Protein AF-A0A1S9CZ41-F1 (afdb_monomer)

Nearest PDB structures (foldseek):
  6p7p-assembly1_C  TM=9.068E-01  e=1.399E-08  Escherichia coli MS 115-1
  7zgw-assembly1_F  TM=7.456E-01  e=1.875E-07  Serratia
  7zgv-assembly1_A  TM=7.290E-01  e=2.415E-07  Serratia
  7zgw-assembly1_C  TM=7.319E-01  e=3.762E-07  Serratia
  6uxg-assembly1_A  TM=7.189E-01  e=1.613E-06  Vibrio metoecus

Sequence (185 aa):
MKRRTGRPGTQAYYDALKHIFELESGVLTATLPHAGERGRNDEERFRAFLSKVLPRRFSIGTGFLVCSNPAVPPSRQVDTVIYDEIHNSPLHRELAAYVFPIEMIYGTVEVKGLLTPNDLVPALQSIAGIRHLATEKSYIVSFSPRPSVCATGHPSHSRTLGLAASDSFCRDRPRANRSDAQARA

Radius of gyration: 30.14 Å; Cα contacts (8 Å, |Δi|>4): 176; chains: 1; bounding box: 68×73×88 Å

Secondary structure (DSSP, 8-state):
-PPP-PPP-HHHHHHHHHHHHHHIIIIIITT-S-HHHHHHHHHHHHHHHHHHHS-TTSEEEEEEEE-S-TTSPPPPPEEEEEE--SS---SEEETTEEEEEGGGEEEEE---SS--HHHHHHHHHHHHHHHHHGGG--------PPP--------------------------------------

Structure (mmCIF, N/CA/C/O backbone):
data_AF-A0A1S9CZ41-F1
#
_entry.id   AF-A0A1S9CZ41-F1
#
loop_
_atom_site.group_PDB
_atom_site.id
_atom_site.type_symbol
_atom_site.label_atom_id
_atom_site.label_alt_id
_atom_site.label_comp_id
_atom_site.label_asym_id
_atom_site.label_entity_id
_atom_site.label_seq_id
_atom_site.pdbx_PDB_ins_code
_atom_site.Cartn_x
_atom_site.Cartn_y
_atom_site.Cartn_z
_atom_site.occupancy
_atom_site.B_iso_or_equiv
_atom_site.auth_seq_id
_atom_site.auth_comp_id
_atom_site.auth_asym_id
_atom_site.auth_atom_id
_atom_site.pdbx_PDB_model_num
ATOM 1 N N . MET A 1 1 ? -20.521 -4.709 30.912 1.00 56.97 1 MET A N 1
ATOM 2 C CA . MET A 1 1 ? -20.588 -3.576 29.958 1.00 56.97 1 MET A CA 1
ATOM 3 C C . MET A 1 1 ? -21.918 -3.649 29.210 1.00 56.97 1 MET A C 1
ATOM 5 O O . MET A 1 1 ? -22.179 -4.662 28.575 1.00 56.97 1 MET A O 1
ATOM 9 N N . LYS A 1 2 ? -22.811 -2.661 29.359 1.00 64.81 2 LYS A N 1
ATOM 10 C CA . LYS A 1 2 ? -24.155 -2.693 28.748 1.00 64.81 2 LYS A CA 1
ATOM 11 C C . LYS A 1 2 ? -24.040 -2.247 27.282 1.00 64.81 2 LYS A C 1
ATOM 13 O O . LYS A 1 2 ? -23.577 -1.137 27.035 1.00 64.81 2 LYS A O 1
ATOM 18 N N . ARG A 1 3 ? -24.403 -3.097 26.309 1.00 75.25 3 ARG A N 1
ATOM 19 C CA . ARG A 1 3 ? -24.419 -2.703 24.884 1.00 75.25 3 ARG A CA 1
ATOM 20 C C . ARG A 1 3 ? -25.442 -1.580 24.694 1.00 75.25 3 ARG A C 1
ATOM 22 O O . ARG A 1 3 ? -26.597 -1.735 25.085 1.00 75.25 3 ARG A O 1
ATOM 29 N N . ARG A 1 4 ? -25.026 -0.462 24.092 1.00 72.19 4 ARG A N 1
ATOM 30 C CA . ARG A 1 4 ? -25.959 0.577 23.638 1.00 72.19 4 ARG A CA 1
ATOM 31 C C . ARG A 1 4 ? -26.823 -0.003 22.514 1.00 72.19 4 ARG A C 1
ATOM 33 O O . ARG A 1 4 ? -26.295 -0.533 21.542 1.00 72.19 4 ARG A O 1
ATOM 40 N N . THR A 1 5 ? -28.141 0.086 22.655 1.00 67.44 5 THR A N 1
ATOM 41 C CA . THR A 1 5 ? -29.113 -0.364 21.651 1.00 67.44 5 THR A CA 1
ATOM 42 C C . THR A 1 5 ? -29.330 0.743 20.618 1.00 67.44 5 THR A C 1
ATOM 44 O O . THR A 1 5 ? -30.275 1.520 20.721 1.00 67.44 5 THR A O 1
ATOM 47 N N . GLY A 1 6 ? -28.412 0.862 19.657 1.00 72.88 6 GLY A N 1
ATOM 48 C CA . GLY A 1 6 ? -28.620 1.655 18.440 1.00 72.88 6 GLY A CA 1
ATOM 49 C C . GLY A 1 6 ? -29.314 0.820 17.362 1.00 72.88 6 GLY A C 1
ATOM 50 O O . GLY A 1 6 ? -29.156 -0.402 17.341 1.00 72.88 6 GLY A O 1
ATOM 51 N N . ARG A 1 7 ? -30.080 1.452 16.462 1.00 73.50 7 ARG A N 1
ATOM 52 C CA . ARG A 1 7 ? -30.609 0.749 15.281 1.00 73.50 7 ARG A CA 1
ATOM 53 C C . ARG A 1 7 ? -29.426 0.312 14.402 1.00 73.50 7 ARG A C 1
ATOM 55 O O . ARG A 1 7 ? -28.603 1.166 14.073 1.00 73.50 7 ARG A O 1
ATOM 62 N N . PRO A 1 8 ? -29.311 -0.975 14.032 1.00 78.31 8 PRO A N 1
ATOM 63 C CA . PRO A 1 8 ? -28.289 -1.402 13.087 1.00 78.31 8 PRO A CA 1
ATOM 64 C C . PRO A 1 8 ? -28.533 -0.726 11.731 1.00 78.31 8 PRO A C 1
ATOM 66 O O . PRO A 1 8 ? -29.676 -0.548 11.314 1.00 78.31 8 PRO A O 1
ATOM 69 N N . GLY A 1 9 ? -27.458 -0.333 11.053 1.00 86.75 9 GLY A N 1
ATOM 70 C CA . GLY A 1 9 ? -27.524 0.349 9.765 1.00 86.75 9 GLY A CA 1
ATOM 71 C C . GLY A 1 9 ? -26.133 0.602 9.193 1.00 86.75 9 GLY A C 1
ATOM 72 O O . GLY A 1 9 ? -25.136 0.528 9.912 1.00 86.75 9 GLY A O 1
ATOM 73 N N . THR A 1 10 ? -26.072 0.909 7.898 1.00 88.25 10 THR A N 1
ATOM 74 C CA . THR A 1 10 ? -24.817 1.184 7.178 1.00 88.25 10 THR A CA 1
ATOM 75 C C . THR A 1 10 ? -24.054 2.353 7.790 1.00 88.25 10 TH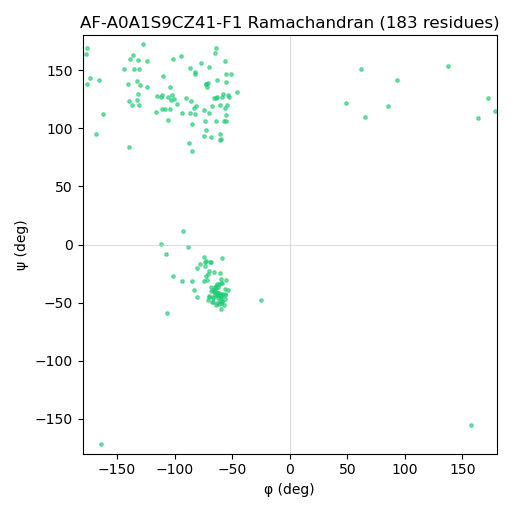R A C 1
ATOM 77 O O . THR A 1 10 ? -22.853 2.253 8.005 1.00 88.25 10 THR A O 1
ATOM 80 N N . GLN A 1 11 ? -24.753 3.431 8.149 1.00 88.69 11 GLN A N 1
ATOM 81 C CA . GLN A 1 11 ? -24.140 4.598 8.780 1.00 88.69 11 GLN A CA 1
ATOM 82 C C . GLN A 1 11 ? -23.488 4.246 10.122 1.00 88.69 11 GLN A C 1
ATOM 84 O O . GLN A 1 11 ? -22.299 4.475 10.297 1.00 88.69 11 GLN A O 1
ATOM 89 N N . ALA A 1 12 ? -24.222 3.578 11.018 1.00 88.38 12 ALA A N 1
ATOM 90 C CA . ALA A 1 12 ? -23.685 3.148 12.309 1.00 88.38 12 ALA A CA 1
ATOM 91 C C . ALA A 1 12 ? -22.468 2.214 12.164 1.00 88.38 12 ALA A C 1
ATOM 93 O O . ALA A 1 12 ? -21.562 2.245 12.995 1.00 88.38 12 ALA A O 1
ATOM 94 N N . TYR A 1 13 ? -22.435 1.392 11.110 1.00 88.06 13 TYR A N 1
ATOM 95 C CA . TYR A 1 13 ? -21.290 0.543 10.789 1.00 88.06 13 TYR A CA 1
ATOM 96 C C . TYR A 1 13 ? -20.058 1.365 10.382 1.00 88.06 13 TYR A C 1
ATOM 98 O O . TYR A 1 13 ? -18.982 1.163 10.945 1.00 88.06 13 TYR A O 1
ATOM 106 N N . TYR A 1 14 ? -20.205 2.316 9.456 1.00 89.12 14 TYR A N 1
ATOM 107 C CA . TYR A 1 14 ? -19.089 3.163 9.021 1.00 89.12 14 TYR A CA 1
ATOM 108 C C . TYR A 1 14 ? -18.614 4.126 10.112 1.00 89.12 14 TYR A C 1
ATOM 110 O O . TYR A 1 14 ? -17.409 4.316 10.259 1.00 89.12 14 TYR A O 1
ATOM 118 N N . ASP A 1 15 ? -19.524 4.660 10.927 1.00 91.00 15 ASP A N 1
ATOM 119 C CA . ASP A 1 15 ? -19.177 5.485 12.088 1.00 91.00 15 ASP A CA 1
ATOM 120 C C . ASP A 1 15 ? -18.346 4.683 13.101 1.00 91.00 15 ASP A C 1
ATOM 122 O O . ASP A 1 15 ? -17.343 5.172 13.621 1.00 91.00 15 ASP A O 1
ATOM 126 N N . ALA A 1 16 ? -18.710 3.417 13.344 1.00 90.56 16 ALA A N 1
ATOM 127 C CA . ALA A 1 16 ? -17.937 2.534 14.213 1.00 90.56 16 ALA A CA 1
ATOM 128 C C . ALA A 1 16 ? -16.543 2.234 13.641 1.00 90.56 16 ALA A C 1
ATOM 130 O O . ALA A 1 16 ? -15.564 2.277 14.383 1.00 90.56 16 ALA A O 1
ATOM 131 N N . LEU A 1 17 ? -16.431 1.968 12.334 1.00 89.31 17 LEU A N 1
ATOM 132 C CA . LEU A 1 17 ? -15.137 1.768 11.672 1.00 89.31 17 LEU A CA 1
ATOM 133 C C . LEU A 1 17 ? -14.249 3.010 11.773 1.00 89.31 17 LEU A C 1
ATOM 135 O O . LEU A 1 17 ? -13.070 2.891 12.102 1.00 89.31 17 LEU A O 1
ATOM 139 N N . LYS A 1 18 ? -14.821 4.195 11.544 1.00 89.75 18 LYS A N 1
ATOM 140 C CA . LYS A 1 18 ? -14.114 5.468 11.684 1.00 89.75 18 LYS A CA 1
ATOM 141 C C . LYS A 1 18 ? -13.571 5.642 13.102 1.00 89.75 18 LYS A C 1
ATOM 143 O O . LYS A 1 18 ? -12.388 5.918 13.267 1.00 89.75 18 LYS A O 1
ATOM 148 N N . HIS A 1 19 ? -14.402 5.404 14.115 1.00 90.56 19 HIS A N 1
ATOM 149 C CA . HIS A 1 19 ? -13.978 5.494 15.511 1.00 90.56 19 HIS A CA 1
ATOM 150 C C . HIS A 1 19 ? -12.886 4.487 15.884 1.00 90.56 19 HIS A C 1
ATOM 152 O O . HIS A 1 19 ? -11.996 4.824 16.662 1.00 90.56 19 HIS A O 1
ATOM 158 N N . ILE A 1 20 ? -12.923 3.266 15.339 1.00 89.81 20 ILE A N 1
ATOM 159 C CA . ILE A 1 20 ? -11.849 2.282 15.545 1.00 89.81 20 ILE A CA 1
ATOM 160 C C . ILE A 1 20 ? -10.525 2.839 15.012 1.00 89.81 20 ILE A C 1
ATOM 162 O O . ILE A 1 20 ? -9.547 2.863 15.754 1.00 89.81 20 ILE A O 1
ATOM 166 N N . PHE A 1 21 ? -10.515 3.364 13.785 1.00 88.31 21 PHE A N 1
ATOM 167 C CA . PHE A 1 21 ? -9.321 3.974 13.192 1.00 88.31 21 PHE A CA 1
ATOM 168 C C . PHE A 1 21 ? -8.806 5.180 13.982 1.00 88.31 21 PHE A C 1
ATOM 170 O O . PHE A 1 21 ? -7.603 5.289 14.220 1.00 88.31 21 PHE A O 1
ATOM 177 N N . GLU A 1 22 ? -9.701 6.074 14.409 1.00 87.88 22 GLU A N 1
ATOM 178 C CA . GLU A 1 22 ? -9.350 7.248 15.219 1.00 87.88 22 GLU A CA 1
ATOM 179 C C . GLU A 1 22 ? -8.671 6.842 16.534 1.00 87.88 22 GLU A C 1
ATOM 181 O O . GLU A 1 22 ? -7.661 7.431 16.917 1.00 87.88 22 GLU A O 1
ATOM 186 N N . LEU A 1 23 ? -9.191 5.815 17.215 1.00 88.50 23 LEU A N 1
ATOM 187 C CA . LEU A 1 23 ? -8.615 5.314 18.464 1.00 88.50 23 LEU A CA 1
ATOM 188 C C . LEU A 1 23 ? -7.283 4.599 18.235 1.00 88.50 23 LEU A C 1
ATOM 190 O O . LEU A 1 23 ? -6.324 4.814 18.977 1.00 88.50 23 LEU A O 1
ATOM 194 N N . GLU A 1 24 ? -7.210 3.757 17.211 1.00 84.81 24 GLU A N 1
ATOM 195 C CA . GLU A 1 24 ? -5.996 3.034 16.857 1.00 84.81 24 GLU A CA 1
ATOM 196 C C . GLU A 1 24 ? -4.856 4.010 16.523 1.00 84.81 24 GLU A C 1
ATOM 198 O O . GLU A 1 24 ? -3.798 3.964 17.161 1.00 84.81 24 GLU A O 1
ATOM 203 N N . SER A 1 25 ? -5.060 4.929 15.579 1.00 80.56 25 SER A N 1
ATOM 204 C CA . SER A 1 25 ? -4.021 5.888 15.179 1.00 80.56 25 SER A CA 1
ATOM 205 C C . SER A 1 25 ? -3.745 6.927 16.277 1.00 80.56 25 SER A C 1
ATOM 207 O O . SER A 1 25 ? -2.594 7.166 16.648 1.00 80.56 25 SER A O 1
ATOM 209 N N . GLY A 1 26 ? -4.790 7.498 16.882 1.00 80.06 26 GLY A N 1
ATOM 210 C CA . GLY A 1 26 ? -4.653 8.595 17.843 1.00 80.06 26 GLY A CA 1
ATOM 211 C C . GLY A 1 26 ? -4.123 8.181 19.215 1.00 80.06 26 GLY A C 1
ATOM 212 O O . GLY A 1 26 ? -3.439 8.969 19.865 1.00 80.06 26 GLY A O 1
ATOM 213 N N . VAL A 1 27 ? -4.414 6.957 19.665 1.00 78.38 27 VAL A N 1
ATOM 214 C CA . VAL A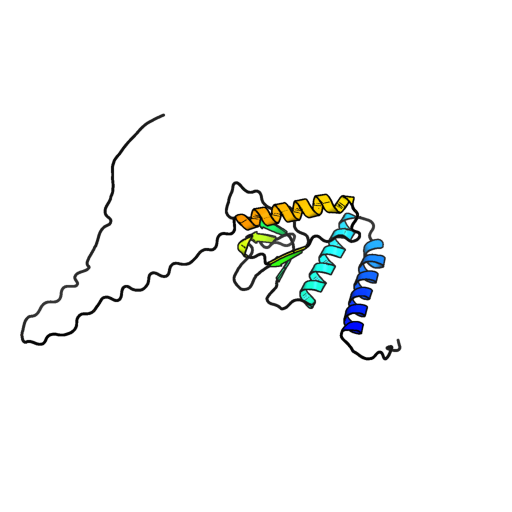 1 27 ? -3.991 6.469 20.987 1.00 78.38 27 VAL A CA 1
ATOM 215 C C . VAL A 1 27 ? -2.859 5.464 20.846 1.00 78.38 27 VAL A C 1
ATOM 217 O O . VAL A 1 27 ? -1.771 5.686 21.371 1.00 78.38 27 VAL A O 1
ATOM 220 N N . LEU A 1 28 ? -3.080 4.361 20.129 1.00 74.56 28 LEU A N 1
ATOM 221 C CA . LEU A 1 28 ? -2.119 3.256 20.119 1.00 74.56 28 LEU A CA 1
ATOM 222 C C . LEU A 1 28 ? -0.853 3.626 19.349 1.00 74.56 28 LEU A C 1
ATOM 224 O O . LEU A 1 28 ? 0.247 3.445 19.865 1.00 74.56 28 LEU A O 1
ATOM 228 N N . THR A 1 29 ? -0.984 4.188 18.147 1.00 77.25 29 THR A N 1
ATOM 229 C CA . THR A 1 29 ? 0.186 4.586 17.351 1.00 77.25 29 THR A CA 1
ATOM 230 C C . THR A 1 29 ? 0.950 5.730 18.028 1.00 77.25 29 THR A C 1
ATOM 232 O O . THR A 1 29 ? 2.177 5.696 18.103 1.00 77.25 29 THR A O 1
ATOM 235 N N . ALA A 1 30 ? 0.252 6.708 18.615 1.00 75.00 30 ALA A N 1
ATOM 236 C CA . ALA A 1 30 ? 0.884 7.835 19.307 1.00 75.00 30 ALA A CA 1
ATOM 237 C C . ALA A 1 30 ? 1.780 7.421 20.492 1.00 75.00 30 ALA A C 1
ATOM 239 O O . ALA A 1 30 ? 2.772 8.099 20.769 1.00 75.00 30 ALA A O 1
ATOM 240 N N . THR A 1 31 ? 1.475 6.303 21.163 1.00 77.69 31 THR A N 1
ATOM 241 C CA . THR A 1 31 ? 2.279 5.796 22.295 1.00 77.69 31 THR A CA 1
ATOM 242 C C . THR A 1 31 ? 3.625 5.187 21.894 1.00 77.69 31 THR A C 1
ATOM 244 O O . THR A 1 31 ? 4.489 5.010 22.753 1.00 77.69 31 THR A O 1
ATOM 247 N N . LEU A 1 32 ? 3.851 4.893 20.609 1.00 80.62 32 LEU A N 1
ATOM 248 C CA . LEU A 1 32 ? 5.112 4.303 20.158 1.00 80.62 32 LEU A CA 1
ATOM 249 C C . LEU A 1 32 ? 6.250 5.334 20.192 1.00 80.62 32 LEU A C 1
ATOM 251 O O . LEU A 1 32 ? 6.055 6.466 19.748 1.00 80.62 32 LEU A O 1
ATOM 255 N N . PRO A 1 33 ? 7.463 4.972 20.638 1.00 74.31 33 PRO A N 1
ATOM 256 C CA . PRO A 1 33 ? 8.564 5.925 20.797 1.00 74.31 33 PRO A CA 1
ATOM 257 C C . PRO A 1 33 ? 9.172 6.397 19.466 1.00 74.31 33 PRO A C 1
ATOM 259 O O . PRO A 1 33 ? 9.694 7.508 19.390 1.00 74.31 33 PRO A O 1
ATOM 262 N N . HIS A 1 34 ? 9.097 5.586 18.407 1.00 81.75 34 HIS A N 1
ATOM 263 C CA . HIS A 1 34 ? 9.776 5.852 17.137 1.00 81.75 34 HIS A CA 1
ATOM 264 C C . HIS A 1 34 ? 8.790 6.157 16.012 1.00 81.75 34 HIS A C 1
ATOM 266 O O . HIS A 1 34 ? 7.905 5.357 15.723 1.00 81.75 34 HIS A O 1
ATOM 272 N N . ALA A 1 35 ? 8.984 7.287 15.325 1.00 78.94 35 ALA A N 1
ATOM 273 C CA . ALA A 1 35 ? 8.107 7.730 14.240 1.00 78.94 35 ALA A CA 1
ATOM 274 C C . ALA A 1 35 ? 8.021 6.736 13.063 1.00 78.94 35 ALA A C 1
ATOM 276 O O . ALA A 1 35 ? 6.957 6.593 12.472 1.00 78.94 35 ALA A O 1
ATOM 277 N N . GLY A 1 36 ? 9.100 6.007 12.751 1.00 81.06 36 GLY A N 1
ATOM 278 C CA . GLY A 1 36 ? 9.077 4.982 11.697 1.00 81.06 36 GLY A CA 1
ATOM 279 C C . GLY A 1 36 ? 8.152 3.806 12.025 1.00 81.06 36 GLY A C 1
ATOM 280 O O . GLY A 1 36 ? 7.377 3.365 11.183 1.00 81.06 36 GLY A O 1
ATOM 281 N N . GLU A 1 37 ? 8.158 3.360 13.282 1.00 83.31 37 GLU A N 1
ATOM 282 C CA . GLU A 1 37 ? 7.268 2.291 13.750 1.00 83.31 37 GLU A CA 1
ATOM 283 C C . GLU A 1 37 ? 5.811 2.753 13.833 1.00 83.31 37 GLU A C 1
ATOM 285 O O . GLU A 1 37 ? 4.892 1.947 13.697 1.00 83.31 37 GLU A O 1
ATOM 290 N N . ARG A 1 38 ? 5.583 4.061 14.005 1.00 85.19 38 ARG A N 1
ATOM 291 C CA . ARG A 1 38 ? 4.241 4.642 13.910 1.00 85.19 38 ARG A CA 1
ATOM 292 C C . ARG A 1 38 ? 3.668 4.490 12.503 1.00 85.19 38 ARG A C 1
ATOM 294 O O . ARG A 1 38 ? 2.582 3.941 12.358 1.00 85.19 38 ARG A O 1
ATOM 301 N N . GLY A 1 39 ? 4.434 4.910 11.493 1.00 87.19 39 GLY A N 1
ATOM 302 C CA . GLY A 1 39 ? 4.043 4.797 10.083 1.00 87.19 39 GLY A CA 1
ATOM 303 C C . GLY A 1 39 ? 3.731 3.356 9.687 1.00 87.19 39 GLY A C 1
ATOM 304 O O . GLY A 1 39 ? 2.614 3.067 9.270 1.00 87.19 39 GLY A O 1
ATOM 305 N N . ARG A 1 40 ? 4.652 2.426 9.969 1.00 88.12 40 ARG A N 1
ATOM 306 C CA . ARG A 1 40 ? 4.475 0.994 9.665 1.00 88.12 40 ARG A CA 1
ATOM 307 C C . ARG A 1 40 ? 3.220 0.381 10.285 1.00 88.12 40 ARG A C 1
ATOM 309 O O . ARG A 1 40 ? 2.566 -0.449 9.658 1.00 88.12 40 ARG A O 1
ATOM 316 N N . ASN A 1 41 ? 2.877 0.768 11.514 1.00 89.31 41 ASN A N 1
ATOM 317 C CA . ASN A 1 41 ? 1.658 0.280 12.158 1.00 89.31 41 ASN A CA 1
ATOM 318 C C . ASN A 1 41 ? 0.396 0.822 11.485 1.00 89.31 41 ASN A C 1
ATOM 320 O O . ASN A 1 41 ? -0.567 0.074 11.317 1.00 89.31 41 ASN A O 1
ATOM 324 N N . ASP A 1 42 ? 0.392 2.093 11.089 1.00 89.94 42 ASP A N 1
ATOM 325 C CA . ASP A 1 42 ? -0.739 2.680 10.371 1.00 89.94 42 ASP A CA 1
ATOM 326 C C . ASP A 1 42 ? -0.890 2.054 8.970 1.00 89.94 42 ASP A C 1
ATOM 328 O O . ASP A 1 42 ? -2.007 1.728 8.563 1.00 89.94 42 ASP A O 1
ATOM 332 N N . GLU A 1 43 ? 0.219 1.778 8.276 1.00 93.00 43 GLU A N 1
ATOM 333 C CA . GLU A 1 43 ? 0.241 1.037 7.006 1.00 93.00 43 GLU A CA 1
ATOM 334 C C . GLU A 1 43 ? -0.347 -0.377 7.155 1.00 93.00 43 GLU A C 1
ATOM 336 O O . GLU A 1 43 ? -1.234 -0.772 6.394 1.00 93.00 43 GLU A O 1
ATOM 341 N N . GLU A 1 44 ? 0.107 -1.149 8.149 1.00 92.44 44 GLU A N 1
ATOM 342 C CA . GLU A 1 44 ? -0.385 -2.512 8.396 1.00 92.44 44 GLU A CA 1
ATOM 343 C C . GLU A 1 44 ? -1.871 -2.517 8.769 1.00 92.44 44 GLU A C 1
ATOM 345 O O . GLU A 1 44 ? -2.642 -3.315 8.234 1.00 92.44 44 GLU A O 1
ATOM 350 N N . ARG A 1 45 ? -2.318 -1.597 9.632 1.00 91.62 45 ARG A N 1
ATOM 351 C CA . ARG A 1 45 ? -3.741 -1.480 9.991 1.00 91.62 45 ARG A CA 1
ATOM 352 C C . ARG A 1 45 ? -4.604 -1.133 8.794 1.00 91.62 45 ARG A C 1
ATOM 354 O O . ARG A 1 45 ? -5.674 -1.723 8.622 1.00 91.62 45 ARG A O 1
ATOM 361 N N . PHE A 1 46 ? -4.139 -0.217 7.951 1.00 93.81 46 PHE A N 1
ATOM 362 C CA . PHE A 1 46 ? -4.847 0.142 6.734 1.00 93.81 46 PHE A CA 1
ATOM 363 C C . PHE A 1 46 ? -4.962 -1.055 5.780 1.00 93.81 46 PHE A C 1
ATOM 365 O O . PHE A 1 46 ? -6.065 -1.369 5.322 1.00 93.81 46 PHE A O 1
ATOM 372 N N . ARG A 1 47 ? -3.871 -1.802 5.560 1.00 95.31 47 ARG A N 1
ATOM 373 C CA . ARG A 1 47 ? -3.897 -3.047 4.771 1.00 95.31 47 ARG A CA 1
ATOM 374 C C . ARG A 1 47 ? -4.845 -4.087 5.370 1.00 95.31 47 ARG A C 1
ATOM 376 O O . ARG A 1 47 ? -5.673 -4.649 4.652 1.00 95.31 47 ARG A O 1
ATOM 383 N N . ALA A 1 48 ? -4.792 -4.303 6.683 1.00 94.06 48 ALA A N 1
ATOM 384 C CA . ALA A 1 48 ? -5.664 -5.240 7.388 1.00 94.06 48 ALA A CA 1
ATOM 385 C C . ALA A 1 48 ? -7.148 -4.848 7.304 1.00 94.06 48 ALA A C 1
ATOM 387 O O . ALA A 1 48 ? -8.017 -5.720 7.247 1.00 94.06 48 ALA A O 1
ATOM 388 N N . PHE A 1 49 ? -7.459 -3.552 7.289 1.00 93.69 49 PHE A N 1
ATOM 389 C CA . PHE A 1 49 ? -8.810 -3.055 7.052 1.00 93.69 49 PHE A CA 1
ATOM 390 C C . PHE A 1 49 ? -9.275 -3.330 5.623 1.00 93.69 49 PHE A C 1
ATOM 392 O O . PHE A 1 49 ? -10.354 -3.899 5.448 1.00 93.69 49 PHE A O 1
ATOM 399 N N . LEU A 1 50 ? -8.463 -2.991 4.616 1.00 95.44 50 LEU A N 1
ATOM 400 C CA . LEU A 1 50 ? -8.799 -3.238 3.212 1.00 95.44 50 LEU A CA 1
ATOM 401 C C . LEU A 1 50 ? -9.088 -4.718 2.951 1.00 95.44 50 LEU A C 1
ATOM 403 O O . LEU A 1 50 ? -10.105 -5.036 2.339 1.00 95.44 50 LEU A O 1
ATOM 407 N N . SER A 1 51 ? -8.277 -5.621 3.504 1.00 94.69 51 SER A N 1
ATOM 408 C CA . SER A 1 51 ? -8.486 -7.072 3.397 1.00 94.69 51 SER A CA 1
ATOM 409 C C . SER A 1 51 ? -9.815 -7.557 3.993 1.00 94.69 51 SER A C 1
ATOM 411 O O . SER A 1 51 ? -10.313 -8.610 3.599 1.00 94.69 51 SER A O 1
ATOM 413 N N . LYS A 1 52 ? -10.406 -6.818 4.942 1.00 92.38 52 LYS A N 1
ATOM 414 C CA . LYS A 1 52 ? -11.712 -7.150 5.541 1.00 92.38 52 LYS A CA 1
ATOM 415 C C . LYS A 1 52 ? -12.890 -6.635 4.715 1.00 92.38 52 LYS A C 1
ATOM 417 O O . LYS A 1 52 ? -13.957 -7.241 4.768 1.00 92.38 52 LYS A O 1
ATOM 422 N N . VAL A 1 53 ? -12.729 -5.509 4.016 1.00 92.25 53 VAL A N 1
ATOM 423 C CA . VAL A 1 53 ? -13.836 -4.823 3.320 1.00 92.25 53 VAL A CA 1
ATOM 424 C C . VAL A 1 53 ? -13.862 -5.070 1.816 1.00 92.25 53 VAL A C 1
ATOM 426 O O .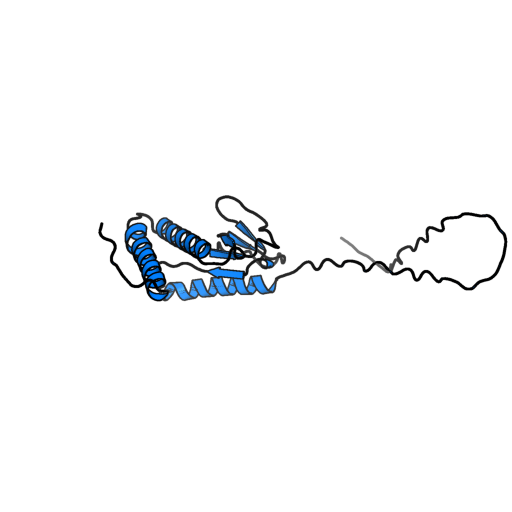 VAL A 1 53 ? -14.931 -4.992 1.209 1.00 92.25 53 VAL A O 1
ATOM 429 N N . LEU A 1 54 ? -12.715 -5.356 1.199 1.00 95.56 54 LEU A N 1
ATOM 430 C CA . LEU A 1 54 ? -12.635 -5.596 -0.236 1.00 95.56 54 LEU A CA 1
ATOM 431 C C . LEU A 1 54 ? -13.026 -7.041 -0.588 1.00 95.56 54 LEU A C 1
ATOM 433 O O . LEU A 1 54 ? -12.749 -7.974 0.169 1.00 95.56 54 LEU A O 1
ATOM 437 N N . PRO A 1 55 ? -13.650 -7.261 -1.761 1.00 97.12 55 PRO A N 1
ATOM 438 C CA . PRO A 1 55 ? -13.883 -8.602 -2.282 1.00 97.12 55 PRO A CA 1
ATOM 439 C C . PRO A 1 55 ? -12.591 -9.421 -2.393 1.00 97.12 55 PRO A C 1
ATOM 441 O O . PRO A 1 55 ? -11.553 -8.897 -2.783 1.00 97.12 55 PRO A O 1
ATOM 444 N N . ARG A 1 56 ? -12.684 -10.742 -2.190 1.00 94.69 56 ARG A N 1
ATOM 445 C CA . ARG A 1 56 ? -11.534 -11.676 -2.174 1.00 94.69 56 ARG A CA 1
ATOM 446 C C . ARG A 1 56 ? -10.697 -11.727 -3.462 1.00 94.69 56 ARG A C 1
ATOM 448 O O . ARG A 1 56 ? -9.632 -12.324 -3.457 1.00 94.69 56 ARG A O 1
ATOM 455 N N . ARG A 1 57 ? -11.179 -11.135 -4.558 1.00 95.75 57 ARG A N 1
ATOM 456 C CA . ARG A 1 57 ? -10.424 -10.973 -5.814 1.00 95.75 57 ARG A CA 1
ATOM 457 C C . ARG A 1 57 ? -9.343 -9.892 -5.754 1.00 95.75 57 ARG A C 1
ATOM 459 O O . ARG A 1 57 ? -8.577 -9.770 -6.699 1.00 95.75 57 ARG A O 1
ATOM 466 N N . PHE A 1 58 ? -9.336 -9.078 -4.703 1.00 97.81 58 PHE A N 1
ATOM 467 C CA . PHE A 1 58 ? -8.338 -8.043 -4.481 1.00 97.81 58 PHE A CA 1
ATOM 468 C C . PHE A 1 58 ? -7.400 -8.501 -3.370 1.00 97.81 58 PHE A C 1
ATOM 470 O O . PHE A 1 58 ? -7.789 -8.518 -2.201 1.00 97.81 58 PHE A O 1
ATOM 477 N N . SER A 1 59 ? -6.176 -8.865 -3.739 1.00 96.62 59 SER A N 1
ATOM 478 C CA . SER A 1 59 ? -5.116 -9.113 -2.766 1.00 96.62 59 SER A CA 1
ATOM 479 C C . SER A 1 59 ? -4.478 -7.792 -2.342 1.00 96.62 59 SER A C 1
ATOM 481 O O . SER A 1 59 ? -4.432 -6.830 -3.116 1.00 96.62 59 SER A O 1
ATOM 483 N N . ILE A 1 60 ? -4.009 -7.741 -1.094 1.00 97.00 60 ILE A N 1
ATOM 484 C CA . ILE A 1 60 ? -3.431 -6.550 -0.463 1.00 97.00 60 ILE A CA 1
ATOM 485 C C . ILE A 1 60 ? -2.030 -6.884 0.041 1.00 97.00 60 ILE A C 1
ATOM 487 O O . ILE A 1 60 ? -1.817 -7.934 0.644 1.00 97.00 60 ILE A O 1
ATOM 491 N N . GLY A 1 61 ? -1.065 -5.999 -0.197 1.00 94.88 61 GLY A N 1
ATOM 492 C CA . GLY A 1 61 ? 0.322 -6.195 0.230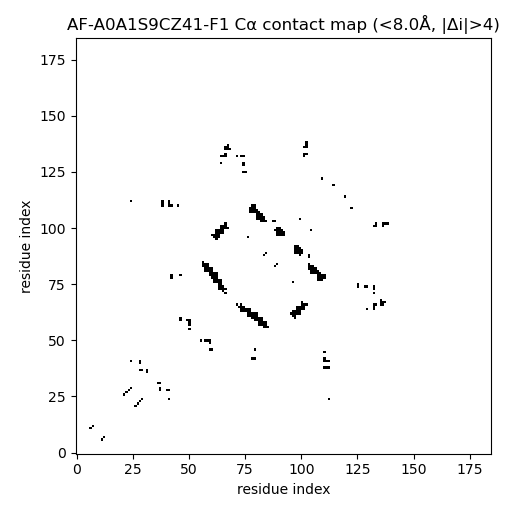 1.00 94.88 61 GLY A CA 1
ATOM 493 C C . GLY A 1 61 ? 1.143 -4.912 0.193 1.00 94.88 61 GLY A C 1
ATOM 494 O O . GLY A 1 61 ? 0.601 -3.833 -0.022 1.00 94.88 61 GLY A O 1
ATOM 495 N N . THR A 1 62 ? 2.450 -5.039 0.401 1.00 96.00 62 THR A N 1
ATOM 496 C CA . THR A 1 62 ? 3.443 -3.959 0.295 1.00 96.00 62 THR A CA 1
ATOM 497 C C . THR A 1 62 ? 4.655 -4.470 -0.478 1.00 96.00 62 THR A C 1
ATOM 499 O O . THR A 1 62 ? 4.941 -5.673 -0.478 1.00 96.00 62 THR A O 1
ATOM 502 N N . GLY A 1 63 ? 5.355 -3.580 -1.175 1.00 95.75 63 GLY A N 1
ATOM 503 C CA . GLY A 1 63 ? 6.556 -3.958 -1.906 1.00 95.75 63 GLY A CA 1
ATOM 504 C C . GLY A 1 63 ? 6.905 -3.014 -3.041 1.00 95.75 63 GLY A C 1
ATOM 505 O O . GLY A 1 63 ? 6.534 -1.845 -3.031 1.00 95.75 63 GLY A O 1
ATOM 506 N N . PHE A 1 64 ? 7.631 -3.535 -4.021 1.00 96.94 64 PHE A N 1
ATOM 507 C CA . PHE A 1 64 ? 8.161 -2.783 -5.152 1.00 96.94 64 PHE A CA 1
ATOM 508 C C . PHE A 1 64 ? 7.436 -3.164 -6.439 1.00 96.94 64 PHE A C 1
ATOM 510 O O . PHE A 1 64 ? 7.082 -4.328 -6.638 1.00 96.94 64 PHE A O 1
ATOM 517 N N . LEU A 1 65 ? 7.241 -2.190 -7.323 1.00 97.62 65 LEU A N 1
ATOM 518 C CA . LEU A 1 65 ? 6.652 -2.389 -8.642 1.00 97.62 65 LEU A CA 1
ATOM 519 C C . LEU A 1 65 ? 7.743 -2.352 -9.709 1.00 97.62 65 LEU A C 1
ATOM 521 O O . LEU A 1 65 ? 8.605 -1.471 -9.694 1.00 97.62 65 LEU A O 1
ATOM 525 N N . VAL A 1 66 ? 7.683 -3.293 -10.645 1.00 97.00 66 VAL A N 1
ATOM 526 C CA . VAL A 1 66 ? 8.632 -3.427 -11.757 1.00 97.00 66 VAL A CA 1
ATOM 527 C C . VAL A 1 66 ? 7.894 -3.609 -13.079 1.00 97.00 66 VAL A C 1
ATOM 529 O O . VAL A 1 66 ? 6.741 -4.031 -13.103 1.00 97.00 66 VAL A O 1
ATOM 532 N N . CYS A 1 67 ? 8.563 -3.308 -14.187 1.00 95.88 67 CYS A N 1
ATOM 533 C CA . CYS A 1 67 ? 8.069 -3.583 -15.534 1.00 95.88 67 CYS A CA 1
ATOM 534 C C . CYS A 1 67 ? 9.124 -4.353 -16.336 1.00 95.88 67 CYS A C 1
ATOM 536 O O . CYS A 1 67 ? 10.257 -4.528 -15.883 1.00 95.88 67 CYS A O 1
ATOM 538 N N . SER A 1 68 ? 8.760 -4.817 -17.530 1.00 92.31 68 SER A N 1
ATOM 539 C CA . SER A 1 68 ? 9.680 -5.561 -18.396 1.00 92.31 68 SER A CA 1
ATOM 540 C C . SER A 1 68 ? 10.752 -4.696 -19.066 1.00 92.31 68 SER A C 1
ATOM 542 O O . SER A 1 68 ? 11.709 -5.245 -19.605 1.00 92.31 68 SER A O 1
ATOM 544 N N . ASN A 1 69 ? 10.597 -3.368 -19.082 1.00 94.31 69 ASN A N 1
ATOM 545 C CA . ASN A 1 69 ? 11.553 -2.465 -19.716 1.00 94.31 69 ASN A CA 1
ATOM 546 C C . ASN A 1 69 ? 12.742 -2.185 -18.773 1.00 94.31 69 ASN A C 1
ATOM 548 O O . ASN A 1 69 ? 12.567 -1.490 -17.772 1.00 94.31 69 ASN A O 1
ATOM 552 N N . PRO A 1 70 ? 13.966 -2.654 -19.088 1.00 91.00 70 PRO A N 1
ATOM 553 C CA . PRO A 1 70 ? 15.122 -2.493 -18.205 1.00 91.00 70 PRO A CA 1
ATOM 554 C C . PRO A 1 70 ? 15.613 -1.042 -18.090 1.00 91.00 70 PRO A C 1
ATOM 556 O O . PRO A 1 70 ? 16.400 -0.741 -17.195 1.00 91.00 70 PRO A O 1
ATOM 559 N N . ALA A 1 71 ? 15.183 -0.142 -18.982 1.00 94.19 71 ALA A N 1
ATOM 560 C CA . ALA A 1 71 ? 15.525 1.276 -18.908 1.00 94.19 71 ALA A CA 1
ATOM 561 C C . ALA A 1 71 ? 14.694 2.036 -17.858 1.00 94.19 71 ALA A C 1
ATOM 563 O O . ALA A 1 71 ? 15.077 3.139 -17.465 1.00 94.19 71 ALA A O 1
ATOM 564 N N . VAL A 1 72 ? 13.570 1.468 -17.405 1.00 94.69 72 VAL A N 1
ATOM 565 C CA . VAL A 1 72 ? 12.689 2.096 -16.416 1.00 94.69 72 VAL A CA 1
ATOM 566 C C . VAL A 1 72 ? 13.001 1.526 -15.027 1.00 94.69 72 VAL A C 1
ATOM 568 O O . VAL A 1 72 ? 12.908 0.314 -14.824 1.00 94.69 72 VAL A O 1
ATOM 571 N N . PRO A 1 73 ? 13.381 2.368 -14.049 1.00 95.12 73 PRO A N 1
ATOM 572 C CA . PRO A 1 73 ? 13.734 1.892 -12.719 1.00 95.12 73 PRO A CA 1
ATOM 573 C C . PRO A 1 73 ? 12.502 1.377 -11.953 1.00 95.12 73 PRO A C 1
ATOM 575 O O . PRO A 1 73 ? 11.396 1.880 -12.166 1.00 95.12 73 PRO A O 1
ATOM 578 N N . PRO A 1 74 ? 12.681 0.433 -11.008 1.00 95.56 74 PRO A N 1
ATOM 579 C CA . PRO A 1 74 ? 11.624 0.023 -10.087 1.00 95.56 74 PRO A CA 1
ATOM 580 C C . PRO A 1 74 ? 11.046 1.196 -9.289 1.00 95.56 74 PRO A C 1
ATOM 582 O O . PRO A 1 74 ? 11.716 2.209 -9.060 1.00 95.56 74 PRO A O 1
ATOM 585 N N . SER A 1 75 ? 9.821 1.036 -8.788 1.00 96.81 75 SER A N 1
ATOM 586 C CA . SER A 1 75 ? 9.264 1.990 -7.828 1.00 96.81 75 SER A CA 1
ATOM 587 C C . SER A 1 75 ? 10.058 1.985 -6.516 1.00 96.81 75 SER A C 1
ATOM 589 O O . SER A 1 75 ? 10.776 1.037 -6.194 1.00 96.81 75 SER A O 1
ATOM 591 N N . ARG A 1 76 ? 9.859 3.018 -5.691 1.00 95.12 76 ARG A N 1
ATOM 592 C CA . ARG A 1 76 ? 10.138 2.906 -4.249 1.00 95.12 76 ARG A CA 1
ATOM 593 C C . ARG A 1 76 ? 9.195 1.875 -3.618 1.00 95.12 76 ARG A C 1
ATOM 595 O O . ARG A 1 76 ? 8.237 1.443 -4.265 1.00 95.12 76 ARG A O 1
ATOM 602 N N . GLN A 1 77 ? 9.462 1.489 -2.370 1.00 94.44 77 GLN A N 1
ATOM 603 C CA . GLN A 1 77 ? 8.521 0.656 -1.628 1.00 94.44 77 GLN A CA 1
ATOM 604 C C . GLN A 1 77 ? 7.175 1.381 -1.540 1.00 94.44 77 GLN A C 1
ATOM 606 O O . GLN A 1 77 ? 7.128 2.562 -1.209 1.00 94.44 77 GLN A O 1
ATOM 611 N N . VAL A 1 78 ? 6.112 0.670 -1.893 1.00 95.94 78 VAL A N 1
ATOM 612 C CA . VAL A 1 78 ? 4.735 1.145 -1.858 1.00 95.94 78 VAL A CA 1
ATOM 613 C C . VAL A 1 78 ? 4.074 0.602 -0.599 1.00 95.94 78 VAL A C 1
ATOM 615 O O . VAL A 1 78 ? 4.038 -0.616 -0.388 1.00 95.94 78 VAL A O 1
ATOM 618 N N . ASP A 1 79 ? 3.518 1.500 0.206 1.00 95.25 79 ASP A N 1
ATOM 619 C CA . ASP A 1 79 ? 2.885 1.194 1.493 1.00 95.25 79 ASP A CA 1
ATOM 620 C C . ASP A 1 79 ? 1.764 0.161 1.353 1.00 95.25 79 ASP A C 1
ATOM 622 O O . ASP A 1 79 ? 1.672 -0.810 2.107 1.00 95.25 79 ASP A O 1
ATOM 626 N N . THR A 1 80 ? 0.891 0.367 0.363 1.00 96.69 80 THR A N 1
ATOM 627 C CA . THR A 1 80 ? -0.243 -0.508 0.077 1.00 96.69 80 THR A CA 1
ATOM 628 C C . THR A 1 80 ? -0.422 -0.702 -1.421 1.00 96.69 80 THR A C 1
ATOM 630 O O . THR A 1 80 ? -0.639 0.242 -2.181 1.00 96.69 80 THR A O 1
ATOM 633 N N . VAL A 1 81 ? -0.395 -1.963 -1.832 1.00 97.25 81 VAL A N 1
ATOM 634 C CA . VAL A 1 81 ? -0.605 -2.428 -3.199 1.00 97.25 81 VAL A CA 1
ATOM 635 C C . VAL A 1 81 ? -1.875 -3.271 -3.230 1.00 97.25 81 VAL A C 1
ATOM 637 O O . VAL A 1 81 ? -2.008 -4.216 -2.453 1.00 97.25 81 VAL A O 1
ATOM 640 N N . ILE A 1 82 ? -2.790 -2.939 -4.140 1.00 98.12 82 ILE A N 1
ATOM 641 C CA . ILE A 1 82 ? -3.985 -3.725 -4.454 1.00 98.12 82 ILE A CA 1
ATOM 642 C C . ILE A 1 82 ? -3.717 -4.436 -5.777 1.00 98.12 82 ILE A C 1
ATOM 644 O O . ILE A 1 82 ? -3.523 -3.776 -6.803 1.00 98.12 82 ILE A O 1
ATOM 648 N N . TYR A 1 83 ? -3.692 -5.765 -5.770 1.00 97.56 83 TYR A N 1
ATOM 649 C CA . TYR A 1 83 ? -3.231 -6.547 -6.917 1.00 97.56 83 TYR A CA 1
ATOM 650 C C . TYR A 1 83 ? -4.089 -7.779 -7.201 1.00 97.56 83 TYR A C 1
ATOM 652 O O . TYR A 1 83 ? -4.843 -8.259 -6.352 1.00 97.56 83 TYR A O 1
ATOM 660 N N . ASP A 1 84 ? -3.979 -8.257 -8.436 1.00 96.69 84 ASP A N 1
ATOM 661 C CA . ASP A 1 84 ? -4.549 -9.515 -8.899 1.00 96.69 84 ASP A CA 1
ATOM 662 C C . ASP A 1 84 ? -3.620 -10.667 -8.538 1.00 96.69 84 ASP A C 1
ATOM 664 O O . ASP A 1 84 ? -2.503 -10.748 -9.040 1.00 96.69 84 ASP A O 1
ATOM 668 N N . GLU A 1 85 ? -4.092 -11.580 -7.705 1.00 94.50 85 GLU A N 1
ATOM 669 C CA . GLU A 1 85 ? -3.384 -12.825 -7.397 1.00 94.50 85 GLU A CA 1
ATOM 670 C C . GLU A 1 85 ? -4.107 -14.061 -7.943 1.00 94.50 85 GLU A C 1
ATOM 672 O O . GLU A 1 85 ? -3.659 -15.190 -7.759 1.00 94.50 85 GLU A O 1
ATOM 677 N N . ILE A 1 86 ? -5.243 -13.865 -8.616 1.00 95.19 86 ILE A N 1
ATOM 678 C CA . ILE A 1 86 ?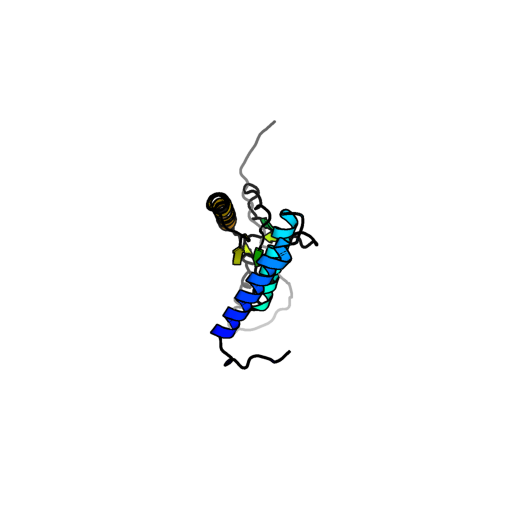 -6.024 -14.957 -9.195 1.00 95.19 86 ILE A CA 1
ATOM 679 C C . ILE A 1 86 ? -5.410 -15.379 -10.529 1.00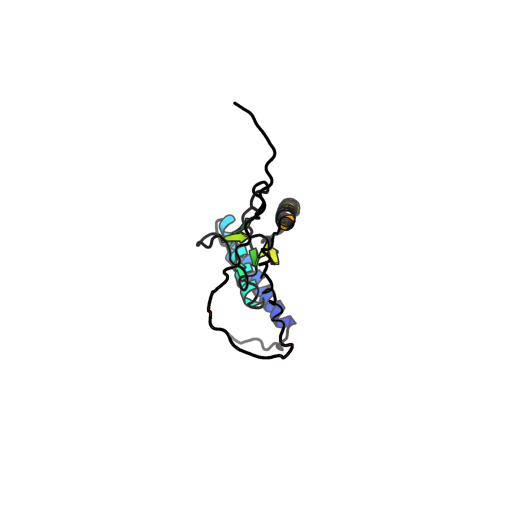 95.19 86 ILE A C 1
ATOM 681 O O . ILE A 1 86 ? -5.263 -16.573 -10.782 1.00 95.19 86 ILE A O 1
ATOM 685 N N . HIS A 1 87 ? -5.051 -14.416 -11.382 1.00 93.19 87 HIS A N 1
ATOM 686 C CA . HIS A 1 87 ? -4.506 -14.705 -12.717 1.00 93.19 87 HIS A CA 1
ATOM 687 C C . HIS A 1 87 ? -3.007 -14.427 -12.841 1.00 93.19 87 HIS A C 1
ATOM 689 O O . HIS A 1 87 ? -2.409 -14.741 -13.867 1.00 93.19 87 HIS A O 1
ATOM 695 N N . ASN A 1 88 ? -2.404 -13.819 -11.822 1.00 93.06 88 ASN A N 1
ATOM 696 C CA . ASN A 1 88 ? -1.026 -13.350 -11.847 1.00 93.06 88 ASN A CA 1
ATOM 697 C C . ASN A 1 88 ? -0.305 -13.715 -10.543 1.00 93.06 88 ASN A C 1
ATOM 699 O O . ASN A 1 88 ? -0.934 -14.017 -9.531 1.00 93.06 88 ASN A O 1
ATOM 703 N N . SER A 1 89 ? 1.028 -13.659 -10.555 1.00 92.75 89 SER A N 1
ATOM 704 C CA . SER A 1 89 ? 1.845 -13.828 -9.353 1.00 92.75 89 SER A CA 1
ATOM 705 C C . SER A 1 89 ? 2.915 -12.738 -9.268 1.00 92.75 89 SER A C 1
ATOM 707 O O . SER A 1 89 ? 3.554 -12.452 -10.282 1.00 92.75 89 SER A O 1
ATOM 709 N N . PRO A 1 90 ? 3.194 -12.197 -8.065 1.00 95.00 90 PRO A N 1
ATOM 710 C CA . PRO A 1 90 ? 4.440 -11.500 -7.786 1.00 95.00 90 PRO A CA 1
ATOM 711 C C . PRO A 1 90 ? 5.647 -12.347 -8.205 1.00 95.00 90 PRO A C 1
ATOM 713 O O . PRO A 1 90 ? 5.625 -13.577 -8.074 1.00 95.00 90 PRO A O 1
ATOM 716 N N . LEU A 1 91 ? 6.703 -11.674 -8.660 1.00 94.38 91 LEU A N 1
ATOM 717 C CA . LEU A 1 91 ? 7.983 -12.292 -9.022 1.00 94.38 91 LEU A CA 1
ATOM 718 C C . LEU A 1 91 ? 8.750 -12.764 -7.788 1.00 94.38 91 LEU A C 1
ATOM 720 O O . LEU A 1 91 ? 9.500 -13.733 -7.848 1.00 94.38 91 LEU A O 1
ATOM 724 N N . HIS A 1 92 ? 8.566 -12.064 -6.672 1.00 93.25 92 HIS A N 1
ATOM 725 C CA . HIS A 1 92 ? 9.207 -12.375 -5.406 1.00 93.25 92 HIS A CA 1
ATOM 726 C C . HIS A 1 92 ? 8.226 -12.172 -4.255 1.00 93.25 92 HIS A C 1
ATOM 728 O O . HIS A 1 92 ? 7.467 -11.198 -4.246 1.00 93.25 92 HIS A O 1
ATOM 734 N N . ARG A 1 93 ? 8.253 -13.102 -3.297 1.00 85.81 93 ARG A N 1
ATOM 735 C CA . ARG A 1 93 ? 7.393 -13.121 -2.112 1.00 85.81 93 ARG A CA 1
ATOM 736 C C . ARG A 1 93 ? 8.203 -13.560 -0.895 1.00 85.81 93 ARG A C 1
ATOM 738 O O . ARG A 1 93 ? 8.179 -14.732 -0.532 1.00 85.81 93 ARG A O 1
ATOM 745 N N . GLU A 1 94 ? 8.904 -12.631 -0.260 1.00 78.44 94 GLU A N 1
ATOM 746 C CA . GLU A 1 94 ? 9.486 -12.882 1.059 1.00 78.44 94 GLU A CA 1
ATOM 747 C C . GLU A 1 94 ? 9.044 -11.855 2.094 1.00 78.44 94 GLU A C 1
ATOM 749 O O . GLU A 1 94 ? 8.618 -10.749 1.766 1.00 78.44 94 GLU A O 1
ATOM 754 N N . LEU A 1 95 ? 9.148 -12.293 3.352 1.00 67.62 95 LEU A N 1
ATOM 755 C CA . LEU A 1 95 ? 8.656 -11.715 4.604 1.00 67.62 95 LEU A CA 1
ATOM 756 C C . LEU A 1 95 ? 8.446 -10.192 4.617 1.00 67.62 95 LEU A C 1
ATOM 758 O O . LEU A 1 95 ? 7.413 -9.740 5.100 1.00 67.62 95 LEU A O 1
ATOM 762 N N . ALA A 1 96 ? 9.415 -9.410 4.137 1.00 72.62 96 ALA A N 1
ATOM 763 C CA . ALA A 1 96 ? 9.420 -7.959 4.301 1.00 72.62 96 ALA A CA 1
ATOM 764 C C . ALA A 1 96 ? 8.788 -7.171 3.139 1.00 72.62 96 ALA A C 1
ATOM 766 O O . ALA A 1 96 ? 8.263 -6.084 3.372 1.00 72.62 96 ALA A O 1
ATOM 767 N N . ALA A 1 97 ? 8.862 -7.664 1.900 1.00 80.19 97 ALA A N 1
ATOM 768 C CA . ALA A 1 97 ? 8.382 -6.935 0.726 1.00 80.19 97 ALA A CA 1
ATOM 769 C C . ALA A 1 97 ? 8.268 -7.845 -0.499 1.00 80.19 97 ALA A C 1
ATOM 771 O O . ALA A 1 97 ? 9.124 -8.696 -0.751 1.00 80.19 97 ALA A O 1
ATOM 772 N N . TYR A 1 98 ? 7.226 -7.633 -1.300 1.00 94.94 98 TYR A N 1
ATOM 773 C CA . TYR A 1 98 ? 7.041 -8.356 -2.558 1.00 94.94 98 TYR A CA 1
ATOM 774 C C . TYR A 1 98 ? 7.614 -7.570 -3.737 1.00 94.94 98 TYR A C 1
ATOM 776 O O . TYR A 1 98 ? 7.831 -6.359 -3.659 1.00 94.94 98 TYR A O 1
ATOM 784 N N . VAL A 1 99 ? 7.836 -8.261 -4.853 1.00 96.69 99 VAL A N 1
ATOM 785 C CA . VAL A 1 99 ? 8.148 -7.624 -6.139 1.00 96.69 99 VAL A CA 1
ATOM 786 C C . VAL A 1 99 ? 7.031 -7.949 -7.116 1.00 96.69 99 VAL A C 1
ATOM 788 O O . VAL A 1 99 ? 6.838 -9.109 -7.486 1.00 96.69 99 VAL A O 1
ATOM 791 N N . PHE A 1 100 ? 6.292 -6.923 -7.522 1.00 97.12 100 PHE A N 1
ATOM 792 C CA . PHE A 1 100 ? 5.121 -7.046 -8.376 1.00 97.12 100 PHE A CA 1
ATOM 793 C C . PHE A 1 100 ? 5.428 -6.569 -9.800 1.00 97.12 100 PHE A C 1
ATOM 795 O O . PHE A 1 100 ? 5.844 -5.420 -9.974 1.00 97.12 100 PHE A O 1
ATOM 802 N N . PRO A 1 101 ? 5.161 -7.386 -10.830 1.00 96.62 101 PRO A N 1
ATOM 803 C CA . PRO A 1 101 ? 4.959 -6.884 -12.182 1.00 96.62 101 PRO A CA 1
ATOM 804 C C . PRO A 1 101 ? 3.849 -5.828 -12.195 1.00 96.62 101 PRO A C 1
ATOM 806 O O . PRO A 1 101 ? 2.825 -5.968 -11.523 1.00 96.62 101 PRO A O 1
ATOM 809 N N . ILE A 1 102 ? 4.019 -4.757 -12.957 1.00 97.38 102 ILE A N 1
ATOM 810 C CA . ILE A 1 102 ? 3.054 -3.656 -13.000 1.00 97.38 102 ILE A CA 1
ATOM 811 C C . ILE A 1 102 ? 1.698 -4.083 -13.598 1.00 97.38 102 ILE A C 1
ATOM 813 O O . ILE A 1 102 ? 0.655 -3.494 -13.299 1.00 97.38 102 ILE A O 1
ATOM 817 N N . GLU A 1 103 ? 1.683 -5.142 -14.403 1.00 96.69 103 GLU A N 1
ATOM 818 C CA . GLU A 1 103 ? 0.520 -5.724 -15.076 1.00 96.69 103 GLU A CA 1
ATOM 819 C C . GLU A 1 103 ? -0.546 -6.234 -14.106 1.00 96.69 103 GLU A C 1
ATOM 821 O O . GLU A 1 103 ? -1.736 -6.135 -14.416 1.00 96.69 103 GLU A O 1
ATOM 826 N N . MET A 1 104 ? -0.126 -6.744 -12.943 1.00 96.31 104 MET A N 1
ATOM 827 C CA . MET A 1 104 ? -1.023 -7.318 -11.934 1.00 96.31 104 MET A CA 1
ATOM 828 C C . MET A 1 104 ? -1.563 -6.283 -10.942 1.00 96.31 104 MET A C 1
ATOM 830 O O . MET A 1 104 ? -2.362 -6.621 -10.073 1.00 96.31 104 MET A O 1
ATOM 834 N N . ILE A 1 105 ? -1.150 -5.019 -11.048 1.00 97.44 105 ILE A N 1
ATOM 835 C CA . ILE A 1 105 ? -1.549 -3.971 -10.107 1.00 97.44 105 ILE A CA 1
ATOM 836 C C . ILE A 1 105 ? -2.879 -3.343 -10.520 1.00 97.44 105 ILE A C 1
ATOM 838 O O . ILE A 1 105 ? -3.008 -2.784 -11.615 1.00 97.44 105 ILE A O 1
ATOM 842 N N . TYR A 1 106 ? -3.847 -3.377 -9.601 1.00 97.31 106 TYR A N 1
ATOM 843 C CA . TYR A 1 106 ? -5.098 -2.627 -9.706 1.00 97.31 106 TYR A CA 1
ATOM 844 C C . TYR A 1 106 ? -4.938 -1.185 -9.227 1.00 97.31 106 TYR A C 1
ATOM 846 O O . TYR A 1 106 ? -5.495 -0.270 -9.831 1.00 97.31 106 TYR A O 1
ATOM 854 N N . GLY A 1 107 ? -4.178 -0.972 -8.152 1.00 96.94 107 GLY A N 1
ATOM 855 C CA . GLY A 1 107 ? -3.934 0.357 -7.607 1.00 96.94 107 GLY A CA 1
ATOM 856 C C . GLY A 1 107 ? -2.967 0.355 -6.431 1.00 96.94 107 GLY A C 1
ATOM 857 O O . GLY A 1 107 ? -2.631 -0.692 -5.879 1.00 96.94 107 GLY A O 1
ATOM 858 N N . THR A 1 108 ? -2.534 1.551 -6.048 1.00 97.50 108 THR A N 1
ATOM 859 C CA . THR A 1 108 ? -1.620 1.785 -4.928 1.00 97.50 108 THR A CA 1
ATOM 860 C C . THR A 1 108 ? -2.160 2.880 -4.022 1.00 97.50 108 THR A C 1
ATOM 862 O O . THR A 1 108 ? -2.851 3.787 -4.491 1.00 97.50 108 THR A O 1
ATOM 865 N N . VAL A 1 109 ? -1.826 2.813 -2.737 1.00 96.56 109 VAL A N 1
ATOM 866 C CA . VAL A 1 109 ? -2.193 3.824 -1.742 1.00 96.56 109 VAL A CA 1
ATOM 867 C C . VAL A 1 109 ? -0.956 4.189 -0.930 1.00 96.56 109 VAL A C 1
ATOM 869 O O . VAL A 1 109 ? -0.271 3.301 -0.431 1.00 96.56 109 VAL A O 1
ATOM 872 N N . GLU A 1 110 ? -0.701 5.491 -0.816 1.00 95.12 110 GLU A N 1
ATOM 873 C CA . GLU A 1 110 ? 0.278 6.078 0.104 1.00 95.12 110 GLU A CA 1
ATOM 874 C C . GLU A 1 110 ? -0.431 6.378 1.430 1.00 95.12 110 GLU A C 1
ATOM 876 O O . GLU A 1 110 ? -1.472 7.049 1.434 1.00 95.12 110 GLU A O 1
ATOM 881 N N . VAL A 1 111 ? 0.096 5.883 2.548 1.00 92.88 111 VAL A N 1
ATOM 882 C CA . VAL A 1 111 ? -0.535 6.001 3.867 1.00 92.88 111 VAL A CA 1
ATOM 883 C C . VAL A 1 111 ? 0.174 7.078 4.684 1.00 92.88 111 VAL A C 1
ATOM 885 O O . VAL A 1 111 ? 1.377 7.043 4.919 1.00 92.88 111 VAL A O 1
ATOM 888 N N . LYS A 1 112 ? -0.594 8.060 5.165 1.00 89.12 112 LYS A N 1
ATOM 889 C CA . LYS A 1 112 ? -0.103 9.134 6.037 1.00 89.12 112 LYS A CA 1
ATOM 890 C C . LYS A 1 112 ? -1.044 9.300 7.222 1.00 89.12 112 LYS A C 1
ATOM 892 O O . LYS A 1 112 ? -2.226 9.563 7.024 1.00 89.12 112 LYS A O 1
ATOM 897 N N . GLY A 1 113 ? -0.512 9.210 8.443 1.00 84.19 113 GLY A N 1
ATOM 898 C CA . GLY A 1 113 ? -1.289 9.482 9.660 1.00 84.19 113 GLY A CA 1
ATOM 899 C C . GLY A 1 113 ? -1.762 10.940 9.741 1.00 84.19 113 GLY A C 1
ATOM 900 O O . GLY A 1 113 ? -2.883 11.216 10.154 1.00 84.19 113 GLY A O 1
ATOM 901 N N . LEU A 1 114 ? -0.932 11.877 9.270 1.00 84.88 114 LEU A N 1
ATOM 902 C CA . LEU A 1 114 ? -1.305 13.274 9.066 1.00 84.88 114 LEU A CA 1
ATOM 903 C C . LEU A 1 114 ? -0.746 13.748 7.725 1.00 84.88 114 LEU A C 1
ATOM 905 O O . LEU A 1 114 ? 0.465 13.730 7.519 1.00 84.88 114 LEU A O 1
ATOM 909 N N . LEU A 1 115 ? -1.629 14.171 6.822 1.00 89.19 115 LEU A N 1
ATOM 910 C CA . LEU A 1 115 ? -1.239 14.721 5.528 1.00 89.19 115 LEU A CA 1
ATOM 911 C C . LEU A 1 115 ? -0.982 16.224 5.666 1.00 89.19 115 LEU A C 1
ATOM 913 O O . LEU A 1 115 ? -1.913 16.995 5.906 1.00 89.19 115 LEU A O 1
ATOM 917 N N . THR A 1 116 ? 0.268 16.649 5.499 1.00 92.56 116 THR A N 1
ATOM 918 C CA . THR A 1 116 ? 0.631 18.070 5.463 1.00 92.56 116 THR A CA 1
ATOM 919 C C . THR A 1 116 ? 0.840 18.542 4.019 1.00 92.56 116 THR A C 1
ATOM 921 O O . THR A 1 116 ? 1.103 17.725 3.135 1.00 92.56 116 THR A O 1
ATOM 924 N N . PRO A 1 117 ? 0.778 19.856 3.729 1.00 94.56 117 PRO A N 1
ATOM 925 C CA . PRO A 1 117 ? 1.071 20.367 2.387 1.00 94.56 117 PRO A CA 1
ATOM 926 C C . PRO A 1 117 ? 2.453 19.954 1.854 1.00 94.56 117 PRO A C 1
ATOM 928 O O . PRO A 1 117 ? 2.614 19.748 0.652 1.00 94.56 117 PRO A O 1
ATOM 931 N N . ASN A 1 118 ? 3.433 19.767 2.745 1.00 94.19 118 ASN A N 1
ATOM 932 C CA . ASN A 1 118 ? 4.784 19.331 2.387 1.00 94.19 118 ASN A CA 1
ATOM 933 C C . ASN A 1 118 ? 4.836 17.865 1.927 1.00 94.19 118 ASN A C 1
ATOM 935 O O . ASN A 1 118 ? 5.743 17.491 1.187 1.00 94.19 118 ASN A O 1
ATOM 939 N N . ASP A 1 119 ? 3.862 17.042 2.323 1.00 92.75 119 ASP A N 1
ATOM 940 C CA . ASP A 1 119 ? 3.760 15.639 1.909 1.00 92.75 119 ASP A CA 1
ATOM 941 C C . ASP A 1 119 ? 3.149 15.476 0.513 1.00 92.75 119 ASP A C 1
ATOM 943 O O . ASP A 1 119 ? 3.344 14.446 -0.135 1.00 92.75 119 ASP A O 1
ATOM 947 N N . LEU A 1 120 ? 2.420 16.487 0.029 1.00 94.06 120 LEU A N 1
ATOM 948 C CA . LEU A 1 120 ? 1.642 16.381 -1.201 1.00 94.06 120 LEU A CA 1
ATOM 949 C C . LEU A 1 120 ? 2.533 16.226 -2.437 1.00 94.06 120 LEU A C 1
ATOM 951 O O . LEU A 1 120 ? 2.268 15.377 -3.285 1.00 94.06 120 LEU A O 1
ATOM 955 N N . VAL A 1 121 ? 3.599 17.024 -2.541 1.00 95.44 121 VAL A N 1
ATOM 956 C CA . VAL A 1 121 ? 4.511 16.970 -3.694 1.00 95.44 121 VAL A CA 1
ATOM 957 C C . VAL A 1 121 ? 5.218 15.607 -3.786 1.00 95.44 121 VAL A C 1
ATOM 959 O O . VAL A 1 121 ? 5.130 14.989 -4.849 1.00 95.44 121 VAL A O 1
ATOM 962 N N . PRO A 1 122 ? 5.845 15.075 -2.715 1.00 93.75 122 PRO A N 1
ATOM 963 C CA . PRO A 1 122 ? 6.399 13.720 -2.726 1.00 93.75 122 PRO A CA 1
ATOM 964 C C . PRO A 1 122 ? 5.375 12.635 -3.084 1.00 93.75 122 PRO A C 1
ATOM 966 O O . PRO A 1 122 ? 5.679 11.757 -3.894 1.00 93.75 122 PRO A O 1
ATOM 969 N N . ALA A 1 123 ? 4.154 12.709 -2.541 1.00 93.56 123 ALA A N 1
ATOM 970 C CA . ALA A 1 123 ? 3.100 11.739 -2.837 1.00 93.56 123 ALA A CA 1
ATOM 971 C C . ALA A 1 123 ? 2.696 11.771 -4.322 1.00 93.56 123 ALA A C 1
ATOM 973 O O . ALA A 1 123 ? 2.591 10.730 -4.971 1.00 93.56 123 ALA A O 1
ATOM 974 N N . LEU A 1 124 ? 2.539 12.9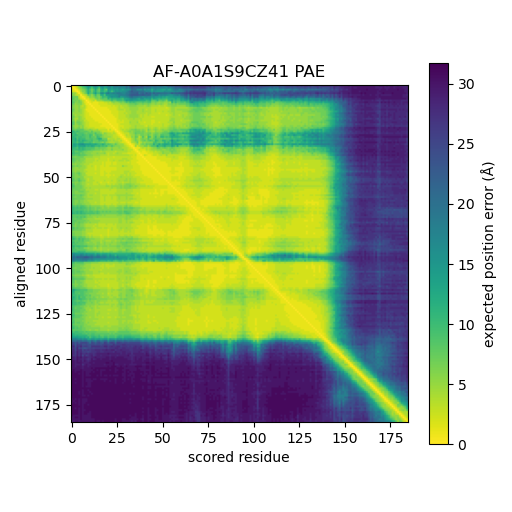65 -4.901 1.00 95.44 124 LEU A N 1
ATOM 975 C CA . LEU A 1 124 ? 2.240 13.125 -6.326 1.00 95.44 124 LEU A CA 1
ATOM 976 C C . LEU A 1 124 ? 3.377 12.618 -7.220 1.00 95.44 124 LEU A C 1
ATOM 978 O O . LEU A 1 124 ? 3.105 12.007 -8.252 1.00 95.44 124 LEU A O 1
ATOM 982 N N . GLN A 1 125 ? 4.637 12.818 -6.827 1.00 95.38 125 GLN A N 1
ATOM 983 C CA . GLN A 1 125 ? 5.790 12.264 -7.545 1.00 95.38 125 GLN A CA 1
ATOM 984 C C . GLN A 1 125 ? 5.800 10.730 -7.511 1.00 95.38 125 GLN A C 1
ATOM 986 O O . GLN A 1 125 ? 6.067 10.105 -8.537 1.00 95.38 125 GLN A O 1
ATOM 991 N N . SER A 1 126 ? 5.464 10.127 -6.365 1.00 94.12 126 SER A N 1
ATOM 992 C CA . SER A 1 126 ? 5.304 8.671 -6.230 1.00 94.12 126 SER A CA 1
ATOM 993 C C . SER A 1 126 ? 4.227 8.147 -7.191 1.00 94.12 126 SER A C 1
ATOM 995 O O . SER A 1 126 ? 4.487 7.262 -8.010 1.00 94.12 126 SER A O 1
ATOM 997 N N . ILE A 1 127 ? 3.049 8.785 -7.195 1.00 95.12 127 ILE A N 1
ATOM 998 C CA . ILE A 1 127 ? 1.941 8.455 -8.106 1.00 95.12 127 ILE A CA 1
ATOM 999 C C . ILE A 1 127 ? 2.358 8.604 -9.574 1.00 95.12 127 ILE A C 1
ATOM 1001 O O . ILE A 1 127 ? 2.043 7.740 -10.394 1.00 95.12 127 ILE A O 1
ATOM 1005 N N . ALA A 1 128 ? 3.056 9.686 -9.925 1.00 96.44 128 ALA A N 1
ATOM 1006 C CA . ALA A 1 128 ? 3.521 9.929 -11.286 1.00 96.44 128 ALA A CA 1
ATOM 1007 C C . ALA A 1 128 ? 4.512 8.849 -11.750 1.00 96.44 128 ALA A C 1
ATOM 1009 O O . ALA A 1 128 ? 4.366 8.333 -12.857 1.00 96.44 128 ALA A O 1
ATOM 1010 N N . GLY A 1 129 ? 5.459 8.452 -10.894 1.00 95.88 129 GLY A N 1
ATOM 1011 C CA . GLY A 1 129 ? 6.410 7.377 -11.187 1.00 95.88 129 GLY A CA 1
ATOM 1012 C C . GLY A 1 129 ? 5.726 6.029 -11.425 1.00 95.88 129 GLY A C 1
ATOM 1013 O O . GLY A 1 129 ? 6.025 5.347 -12.401 1.00 95.88 129 GLY A O 1
ATOM 1014 N N . ILE A 1 130 ? 4.739 5.677 -10.596 1.00 96.69 130 ILE A N 1
ATOM 1015 C CA . ILE A 1 130 ? 3.956 4.440 -10.764 1.00 96.69 130 ILE A CA 1
ATOM 1016 C C . ILE A 1 130 ? 3.122 4.480 -12.051 1.00 96.69 130 ILE A C 1
ATOM 1018 O O . ILE A 1 130 ? 3.026 3.482 -12.764 1.00 96.69 130 ILE A O 1
ATOM 1022 N N . ARG A 1 131 ? 2.534 5.633 -12.391 1.00 95.75 131 ARG A N 1
ATOM 1023 C CA . ARG A 1 131 ? 1.797 5.803 -13.654 1.00 95.75 131 ARG A CA 1
ATOM 1024 C C . ARG A 1 131 ? 2.704 5.689 -14.872 1.00 95.75 131 ARG A C 1
ATOM 1026 O O . ARG A 1 131 ? 2.264 5.135 -15.871 1.00 95.75 131 ARG A O 1
ATOM 1033 N N . HIS A 1 132 ? 3.939 6.176 -14.783 1.00 95.75 132 HIS A N 1
ATOM 1034 C CA . HIS A 1 132 ? 4.930 5.981 -15.834 1.00 95.75 132 HIS A CA 1
ATOM 1035 C C . HIS A 1 132 ? 5.322 4.505 -15.964 1.00 95.75 132 HIS A C 1
ATOM 1037 O O . HIS A 1 132 ? 5.265 3.969 -17.057 1.00 95.75 132 HIS A O 1
ATOM 1043 N N . LEU A 1 133 ? 5.589 3.799 -14.861 1.00 96.44 133 LEU A N 1
ATOM 1044 C CA . LEU A 1 133 ? 5.787 2.342 -14.895 1.00 96.44 133 LEU A CA 1
ATOM 1045 C C . LEU A 1 133 ? 4.614 1.614 -15.569 1.00 96.44 133 LEU A C 1
ATOM 1047 O O . LEU A 1 133 ? 4.812 0.670 -16.328 1.00 96.44 133 LEU A O 1
ATOM 1051 N N . ALA A 1 134 ? 3.381 2.066 -15.327 1.00 95.56 134 ALA A N 1
ATOM 1052 C CA . ALA A 1 134 ? 2.185 1.475 -15.917 1.00 95.56 134 ALA A CA 1
ATOM 1053 C C . ALA A 1 134 ? 2.057 1.683 -17.436 1.00 95.56 134 ALA A C 1
ATOM 1055 O O . ALA A 1 134 ? 1.257 0.973 -18.050 1.00 95.56 134 ALA A O 1
ATOM 1056 N N . THR A 1 135 ? 2.817 2.599 -18.053 1.00 96.06 135 THR A N 1
ATOM 1057 C CA . THR A 1 135 ? 2.864 2.718 -19.522 1.00 96.06 135 THR A CA 1
ATOM 1058 C C . THR A 1 135 ? 3.643 1.581 -20.173 1.00 96.06 135 THR A C 1
ATOM 1060 O O . THR A 1 135 ? 3.429 1.303 -21.346 1.00 96.06 135 THR A O 1
ATOM 1063 N N . GLU A 1 136 ? 4.476 0.878 -19.405 1.00 95.44 136 GLU A N 1
ATOM 1064 C CA . GLU A 1 136 ? 5.318 -0.230 -19.870 1.00 95.44 136 GLU A CA 1
ATOM 1065 C C . GLU A 1 136 ? 4.657 -1.610 -19.705 1.00 95.44 136 GLU A C 1
ATOM 1067 O O . GLU A 1 136 ? 5.328 -2.634 -19.823 1.00 95.44 136 GLU A O 1
ATOM 1072 N N . LYS A 1 137 ? 3.351 -1.660 -19.400 1.00 93.25 137 LYS A N 1
ATOM 1073 C CA . LYS A 1 137 ? 2.607 -2.917 -19.231 1.00 93.25 137 LYS A CA 1
ATOM 1074 C C . LYS A 1 137 ? 2.669 -3.769 -20.497 1.00 93.25 137 LYS A C 1
ATOM 1076 O O . LYS A 1 137 ? 2.254 -3.321 -21.566 1.00 93.25 137 LYS A O 1
ATOM 1081 N N . SER A 1 138 ? 3.077 -5.025 -20.352 1.00 90.25 138 SER A N 1
ATOM 1082 C CA . SER A 1 138 ? 3.127 -5.992 -21.447 1.00 90.25 138 SER A CA 1
ATOM 1083 C C . SER A 1 138 ? 2.471 -7.312 -21.052 1.00 90.25 138 SER A C 1
ATOM 1085 O O . SER A 1 138 ? 2.893 -7.989 -20.118 1.00 90.25 138 SER A O 1
ATOM 1087 N N . TYR A 1 139 ? 1.428 -7.702 -21.785 1.00 87.50 139 TYR A N 1
ATOM 1088 C CA . TYR A 1 139 ? 0.707 -8.952 -21.551 1.00 87.50 139 TYR A CA 1
ATOM 1089 C C . TYR A 1 139 ? 1.124 -10.004 -22.579 1.00 87.50 139 TYR A C 1
ATOM 1091 O O . TYR A 1 139 ? 1.066 -9.766 -23.787 1.00 87.50 139 TYR A O 1
ATOM 1099 N N . ILE A 1 140 ? 1.499 -11.197 -22.109 1.00 82.31 140 ILE A N 1
ATOM 1100 C CA . ILE A 1 140 ? 1.773 -12.331 -22.996 1.00 82.31 140 ILE A CA 1
ATOM 1101 C C . ILE A 1 140 ? 0.436 -12.847 -23.528 1.00 82.31 140 ILE A C 1
ATOM 1103 O O . ILE A 1 140 ? -0.321 -13.506 -22.817 1.00 82.31 140 ILE A O 1
ATOM 1107 N N . VAL A 1 141 ? 0.147 -12.570 -24.797 1.00 77.38 141 VAL A N 1
ATOM 1108 C CA . VAL A 1 141 ? -0.972 -13.199 -25.499 1.00 77.38 141 VAL A CA 1
ATOM 1109 C C . VAL A 1 141 ? -0.464 -14.528 -26.044 1.00 77.38 141 VAL A C 1
ATOM 1111 O O . VAL A 1 141 ? 0.289 -14.563 -27.017 1.00 77.38 141 VAL A O 1
ATOM 1114 N N . SER A 1 142 ? -0.821 -15.636 -25.398 1.00 67.94 142 SER A N 1
ATOM 1115 C CA . SER A 1 142 ? -0.497 -16.964 -25.911 1.00 67.94 142 SER A CA 1
ATOM 1116 C C . SER A 1 142 ? -1.222 -17.178 -27.241 1.00 67.94 142 SER A C 1
ATOM 1118 O O . SER A 1 142 ? -2.438 -17.357 -27.308 1.00 67.94 142 SER A O 1
ATOM 1120 N N . PHE A 1 143 ? -0.462 -17.134 -28.335 1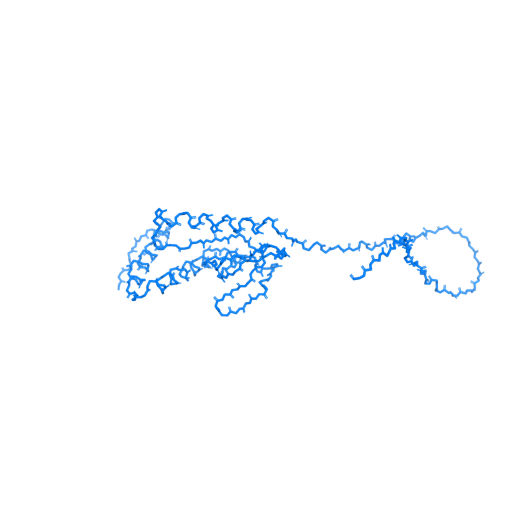.00 59.66 143 PHE A N 1
ATOM 1121 C CA . PHE A 1 143 ? -0.971 -17.460 -29.657 1.00 59.66 143 PHE A CA 1
ATOM 1122 C C . PHE A 1 143 ? -1.176 -18.973 -29.711 1.00 59.66 143 PHE A C 1
ATOM 1124 O O . PHE A 1 143 ? -0.222 -19.725 -29.886 1.00 59.66 143 PHE A O 1
ATOM 1131 N N . SER A 1 144 ? -2.409 -19.437 -29.519 1.00 65.38 144 SER A N 1
ATOM 1132 C CA . SER A 1 144 ? -2.766 -20.802 -29.902 1.00 65.38 144 SER A CA 1
ATOM 1133 C C . SER A 1 144 ? -2.769 -20.850 -31.431 1.00 65.38 144 SER A C 1
ATOM 1135 O O . SER A 1 144 ? -3.605 -20.172 -32.044 1.00 65.38 144 SER A O 1
ATOM 1137 N N . PRO A 1 145 ? -1.850 -21.584 -32.089 1.00 62.72 145 PRO A N 1
ATOM 1138 C CA . PRO A 1 145 ? -1.972 -21.807 -33.517 1.00 62.72 145 PRO A CA 1
ATOM 1139 C C . PRO A 1 145 ? -3.293 -22.545 -33.715 1.00 62.72 145 PRO A C 1
ATOM 1141 O O . PRO A 1 145 ? -3.490 -23.624 -33.153 1.00 62.72 145 PRO A O 1
ATOM 1144 N N . ARG A 1 146 ? -4.224 -21.966 -34.485 1.00 56.31 146 ARG A N 1
ATOM 1145 C CA . ARG A 1 146 ? -5.417 -22.716 -34.888 1.00 56.31 146 ARG A CA 1
ATOM 1146 C C . ARG A 1 146 ? -4.919 -24.009 -35.535 1.00 56.31 146 ARG A C 1
ATOM 1148 O O . ARG A 1 146 ? -4.066 -23.904 -36.421 1.00 56.31 146 ARG A O 1
ATOM 1155 N N . PRO A 1 147 ? -5.403 -25.196 -35.126 1.00 60.03 147 PRO A N 1
ATOM 1156 C CA . PRO A 1 147 ? -5.094 -26.401 -35.872 1.00 60.03 147 PRO A CA 1
ATOM 1157 C C . PRO A 1 147 ? -5.529 -26.124 -37.306 1.00 60.03 147 PRO A C 1
ATOM 1159 O O . PRO A 1 147 ? -6.684 -25.761 -37.550 1.00 60.03 147 PRO A O 1
ATOM 1162 N N . SER A 1 148 ? -4.582 -26.184 -38.242 1.00 64.50 148 SER A N 1
ATOM 1163 C CA . SER A 1 148 ? -4.905 -26.131 -39.657 1.00 64.50 148 SER A CA 1
ATOM 1164 C C . SER A 1 148 ? -5.903 -27.252 -39.881 1.00 64.50 148 SER A C 1
ATOM 1166 O O . SER A 1 148 ? -5.557 -28.424 -39.725 1.00 64.50 148 SER A O 1
ATOM 1168 N N . VAL A 1 149 ? -7.153 -26.897 -40.170 1.00 63.62 149 VAL A N 1
ATOM 1169 C CA . VAL A 1 149 ? -8.121 -27.852 -40.685 1.00 63.62 149 VAL A CA 1
ATOM 1170 C C . VAL A 1 149 ? -7.511 -28.324 -41.996 1.00 63.62 149 VAL A C 1
ATOM 1172 O O . VAL A 1 149 ? -7.594 -27.631 -43.008 1.00 63.62 149 VAL A O 1
ATOM 1175 N N . CYS A 1 150 ? -6.802 -29.454 -41.960 1.00 54.47 150 CYS A N 1
ATOM 1176 C CA . CYS A 1 150 ? -6.477 -30.193 -43.162 1.00 54.47 150 CYS A CA 1
ATOM 1177 C C . CYS A 1 150 ? -7.831 -30.491 -43.783 1.00 54.47 150 CYS A C 1
ATOM 1179 O O . CYS A 1 150 ? -8.599 -31.278 -43.232 1.00 54.47 150 CYS A O 1
ATOM 1181 N N . ALA A 1 151 ? -8.156 -29.780 -44.860 1.00 55.41 151 ALA A N 1
ATOM 1182 C CA . ALA A 1 151 ? -9.316 -30.068 -45.672 1.00 55.41 151 ALA A CA 1
ATOM 1183 C C . ALA A 1 151 ? -9.122 -31.488 -46.208 1.00 55.41 151 ALA A C 1
ATOM 1185 O O . ALA A 1 151 ? -8.474 -31.702 -47.232 1.00 55.41 151 ALA A O 1
ATOM 1186 N N . THR A 1 152 ? -9.610 -32.479 -45.467 1.00 51.19 152 THR A N 1
ATOM 1187 C CA . THR A 1 152 ? -9.741 -33.841 -45.951 1.00 51.19 152 THR A CA 1
ATOM 1188 C C . THR A 1 152 ? -10.823 -33.794 -47.013 1.00 51.19 152 THR A C 1
ATOM 1190 O O . THR A 1 152 ? -12.019 -33.854 -46.741 1.00 51.19 152 THR A O 1
ATOM 1193 N N . GLY A 1 153 ? -10.379 -33.602 -48.254 1.00 54.44 153 GLY A N 1
ATOM 1194 C CA . GLY A 1 153 ? -11.207 -33.832 -49.419 1.00 54.44 153 GLY A CA 1
ATOM 1195 C C . GLY A 1 153 ? -11.723 -35.265 -49.369 1.00 54.44 153 GLY A C 1
ATOM 1196 O O . GLY A 1 153 ? -10.955 -36.224 -49.400 1.00 54.44 153 GLY A O 1
ATOM 1197 N N . HIS A 1 154 ? -13.036 -35.410 -49.289 1.00 46.88 154 HIS A N 1
ATOM 1198 C CA . HIS A 1 154 ? -13.727 -36.673 -49.484 1.00 46.88 154 HIS A CA 1
ATOM 1199 C C . HIS A 1 154 ? -15.058 -36.387 -50.187 1.00 46.88 154 HIS A C 1
ATOM 1201 O O . HIS A 1 154 ? -15.668 -35.355 -49.911 1.00 46.88 154 HIS A O 1
ATOM 1207 N N . PRO A 1 155 ? -15.609 -37.318 -50.980 1.00 48.28 155 PRO A N 1
ATOM 1208 C CA . PRO A 1 155 ? -14.956 -38.275 -51.876 1.00 48.28 155 PRO A CA 1
ATOM 1209 C C . PRO A 1 155 ? -15.601 -38.228 -53.281 1.00 48.28 155 PRO A C 1
ATOM 1211 O O . PRO A 1 155 ? -16.823 -38.235 -53.406 1.00 48.28 155 PRO A O 1
ATOM 1214 N N . SER A 1 156 ? -14.824 -38.265 -54.365 1.00 38.47 156 SER A N 1
ATOM 1215 C CA . SER A 1 156 ? -15.374 -38.670 -55.666 1.00 38.47 156 SER A CA 1
ATOM 1216 C C . SER A 1 156 ? -15.136 -40.165 -55.864 1.00 38.47 156 SER A C 1
ATOM 1218 O O . SER A 1 156 ? -14.013 -40.655 -55.947 1.00 38.47 156 SER A O 1
ATOM 1220 N N . HIS A 1 157 ? -16.237 -40.910 -55.883 1.00 44.41 157 HIS A N 1
ATOM 1221 C CA . HIS A 1 157 ? -16.283 -42.321 -56.233 1.00 44.41 157 HIS A CA 1
ATOM 1222 C C . HIS A 1 157 ? -15.613 -42.597 -57.591 1.00 44.41 157 HIS A C 1
ATOM 1224 O O . HIS A 1 157 ? -16.030 -42.037 -58.600 1.00 44.41 157 HIS A O 1
ATOM 1230 N N . SER A 1 158 ? -14.661 -43.535 -57.648 1.00 36.84 158 SER A N 1
ATOM 1231 C CA . SER A 1 158 ? -14.697 -44.690 -58.571 1.00 36.84 158 SER A CA 1
ATOM 1232 C C . SER A 1 158 ? -13.453 -45.595 -58.458 1.00 36.84 158 SER A C 1
ATOM 1234 O O . SER A 1 158 ? -12.338 -45.219 -58.773 1.00 36.84 158 SER A O 1
ATOM 1236 N N . ARG A 1 159 ? -13.728 -46.824 -58.000 1.00 40.03 159 ARG A N 1
ATOM 1237 C CA . ARG A 1 159 ? -13.182 -48.144 -58.379 1.00 40.03 159 ARG A CA 1
ATOM 1238 C C . ARG A 1 159 ? -11.657 -48.410 -58.485 1.00 40.03 159 ARG A C 1
ATOM 1240 O O . ARG A 1 159 ? -10.978 -47.993 -59.409 1.00 40.03 159 ARG A O 1
ATOM 1247 N N . THR A 1 160 ? -11.291 -49.400 -57.656 1.00 38.22 160 THR A N 1
ATOM 1248 C CA . THR A 1 160 ? -10.458 -50.607 -57.890 1.00 38.22 160 THR A CA 1
ATOM 1249 C C . THR A 1 160 ? -8.925 -50.574 -57.796 1.00 38.22 160 THR A C 1
ATOM 1251 O O . THR A 1 160 ? -8.247 -50.012 -58.639 1.00 38.22 160 THR A O 1
ATOM 1254 N N . LEU A 1 161 ? -8.468 -51.403 -56.836 1.00 37.97 161 LEU A N 1
ATOM 1255 C CA . LEU A 1 161 ? -7.295 -52.298 -56.801 1.00 37.97 161 LEU A CA 1
ATOM 1256 C C . LEU A 1 161 ? -5.887 -51.682 -56.836 1.00 37.97 161 LEU A C 1
ATOM 1258 O O . LEU A 1 161 ? -5.387 -51.290 -57.881 1.00 37.97 161 LEU A O 1
ATOM 1262 N N . GLY A 1 162 ? -5.189 -51.780 -55.698 1.00 32.31 162 GLY A N 1
ATOM 1263 C CA . GLY A 1 162 ? -3.730 -51.688 -55.646 1.00 32.31 162 GLY A CA 1
ATOM 1264 C C . GLY A 1 162 ? -3.183 -51.422 -54.245 1.00 32.31 162 GLY A C 1
ATOM 1265 O O . GLY A 1 162 ? -3.336 -50.328 -53.720 1.00 32.31 162 GLY A O 1
ATOM 1266 N N . LEU A 1 163 ? -2.543 -52.435 -53.656 1.00 39.06 163 LEU A N 1
ATOM 1267 C CA . LEU A 1 163 ? -1.631 -52.332 -52.512 1.00 39.06 163 LEU A CA 1
ATOM 1268 C C . LEU A 1 163 ? -0.632 -51.174 -52.691 1.00 39.06 163 LEU A C 1
ATOM 1270 O O . LEU A 1 163 ? 0.061 -51.147 -53.703 1.00 39.06 163 LEU A O 1
ATOM 1274 N N . ALA A 1 164 ? -0.478 -50.320 -51.675 1.00 35.91 164 ALA A N 1
ATOM 1275 C CA . ALA A 1 164 ? 0.809 -50.016 -51.031 1.00 35.91 164 ALA A CA 1
ATOM 1276 C C . ALA A 1 164 ? 0.651 -48.859 -50.034 1.00 35.91 164 ALA A C 1
ATOM 1278 O O . ALA A 1 164 ? 0.181 -47.775 -50.367 1.00 35.91 164 ALA A O 1
ATOM 1279 N N . ALA A 1 165 ? 1.079 -49.117 -48.801 1.00 41.84 165 ALA A N 1
ATOM 1280 C CA . ALA A 1 165 ? 1.313 -48.111 -47.784 1.00 41.84 165 ALA A CA 1
ATOM 1281 C C . ALA A 1 165 ? 2.560 -47.286 -48.131 1.00 41.84 165 ALA A C 1
ATOM 1283 O O . ALA A 1 165 ? 3.591 -47.853 -48.490 1.00 41.84 165 ALA A O 1
ATOM 1284 N N . SER A 1 166 ? 2.492 -45.973 -47.925 1.00 39.19 166 SER A N 1
ATOM 1285 C CA . SER A 1 166 ? 3.663 -45.173 -47.563 1.00 39.19 166 SER A CA 1
ATOM 1286 C C . SER A 1 166 ? 3.216 -43.840 -46.971 1.00 39.19 166 SER A C 1
ATOM 1288 O O . SER A 1 166 ? 2.663 -42.995 -47.674 1.00 39.19 166 SER A O 1
ATOM 1290 N N . ASP A 1 167 ? 3.483 -43.677 -45.676 1.00 37.16 167 ASP A N 1
ATOM 1291 C CA . ASP A 1 167 ? 3.424 -42.415 -44.946 1.00 37.16 167 ASP A CA 1
ATOM 1292 C C . ASP A 1 167 ? 4.318 -41.368 -45.621 1.00 37.16 167 ASP A C 1
ATOM 1294 O O . ASP A 1 167 ? 5.547 -41.403 -45.523 1.00 37.16 167 ASP A O 1
ATOM 1298 N N . SER A 1 168 ? 3.709 -40.396 -46.296 1.00 37.91 168 SER A N 1
ATOM 1299 C CA . SER A 1 168 ? 4.410 -39.205 -46.767 1.00 37.91 168 SER A CA 1
ATOM 1300 C C . SER A 1 168 ? 4.400 -38.141 -45.670 1.00 37.91 168 SER A C 1
ATOM 1302 O O . SER A 1 168 ? 3.529 -37.273 -45.608 1.00 37.91 168 SER A O 1
ATOM 1304 N N . PHE A 1 169 ? 5.407 -38.221 -44.801 1.00 36.09 169 PHE A N 1
ATOM 1305 C CA . PHE A 1 169 ? 5.860 -37.147 -43.921 1.00 36.09 169 PHE A CA 1
ATOM 1306 C C . PHE A 1 169 ? 6.294 -35.948 -44.783 1.00 36.09 169 PHE A C 1
ATOM 1308 O O . PHE A 1 169 ? 7.439 -35.865 -45.236 1.00 36.09 169 PHE A O 1
ATOM 1315 N N . CYS A 1 170 ? 5.360 -35.038 -45.068 1.00 33.53 170 CYS A N 1
ATOM 1316 C CA . CYS A 1 170 ? 5.629 -33.842 -45.860 1.00 33.53 170 CYS A CA 1
ATOM 1317 C C . CYS A 1 170 ? 6.418 -32.840 -45.004 1.00 33.53 170 CYS A C 1
ATOM 1319 O O . CYS A 1 170 ? 5.867 -32.066 -44.225 1.00 33.53 170 CYS A O 1
ATOM 1321 N N . ARG A 1 171 ? 7.747 -32.915 -45.118 1.00 37.19 171 ARG A N 1
ATOM 1322 C CA . ARG A 1 171 ? 8.680 -31.873 -44.683 1.00 37.19 171 ARG A CA 1
ATOM 1323 C C . ARG A 1 171 ? 8.485 -30.655 -45.577 1.00 37.19 171 ARG A C 1
ATOM 1325 O O . ARG A 1 171 ? 8.823 -30.744 -46.750 1.00 37.19 171 ARG A O 1
ATOM 1332 N N . ASP A 1 172 ? 8.111 -29.517 -45.003 1.00 37.38 172 ASP A N 1
ATOM 1333 C CA . ASP A 1 172 ? 8.473 -28.224 -45.581 1.00 37.38 172 ASP A CA 1
ATOM 1334 C C . ASP A 1 172 ? 9.492 -27.521 -44.681 1.00 37.38 172 ASP A C 1
ATOM 1336 O O . ASP A 1 172 ? 9.270 -27.255 -43.499 1.00 37.38 172 ASP A O 1
ATOM 1340 N N . ARG A 1 173 ? 10.681 -27.316 -45.260 1.00 37.03 173 ARG A N 1
ATOM 1341 C CA . ARG A 1 173 ? 11.840 -26.631 -44.677 1.00 37.03 173 ARG A CA 1
ATOM 1342 C C . ARG A 1 173 ? 11.646 -25.105 -44.705 1.00 37.03 173 ARG A C 1
ATOM 1344 O O . ARG A 1 173 ? 10.972 -24.595 -45.597 1.00 37.03 173 ARG A O 1
ATOM 1351 N N . PRO A 1 174 ? 12.324 -24.356 -43.817 1.00 36.81 174 PRO A N 1
ATOM 1352 C CA . PRO A 1 174 ? 12.299 -22.897 -43.824 1.00 36.81 174 PRO A CA 1
ATOM 1353 C C . PRO A 1 174 ? 13.105 -22.334 -45.006 1.00 36.81 174 PRO A C 1
ATOM 1355 O O . PRO A 1 174 ? 14.214 -22.796 -45.292 1.00 36.81 174 PRO A O 1
ATOM 1358 N N . ARG A 1 175 ? 12.575 -21.300 -45.674 1.00 36.09 175 ARG A N 1
ATOM 1359 C CA . ARG A 1 175 ? 13.356 -20.466 -46.600 1.00 36.09 175 ARG A CA 1
ATOM 1360 C C . ARG A 1 175 ? 14.269 -19.540 -45.800 1.00 36.09 175 ARG A C 1
ATOM 1362 O O . ARG A 1 175 ? 13.807 -18.668 -45.074 1.00 36.09 175 ARG A O 1
ATOM 1369 N N . ALA A 1 176 ? 15.569 -19.749 -45.970 1.00 37.12 176 ALA A N 1
ATOM 1370 C CA . ALA A 1 176 ? 16.612 -18.817 -45.585 1.00 37.12 176 ALA A CA 1
ATOM 1371 C C . ALA A 1 176 ? 16.607 -17.602 -46.527 1.00 37.12 176 ALA A C 1
ATOM 1373 O O . ALA A 1 176 ? 16.582 -17.782 -47.742 1.00 37.12 176 ALA A O 1
ATOM 1374 N N . ASN A 1 177 ? 16.722 -16.396 -45.970 1.00 38.59 177 ASN A N 1
ATOM 1375 C CA . ASN A 1 177 ? 17.286 -15.252 -46.681 1.00 38.59 177 ASN A CA 1
ATOM 1376 C C . ASN A 1 177 ? 18.664 -14.959 -46.078 1.00 38.59 177 ASN A C 1
ATOM 1378 O O . ASN A 1 177 ? 18.784 -14.636 -44.897 1.00 38.59 177 ASN A O 1
ATOM 1382 N N . ARG A 1 178 ? 19.699 -15.11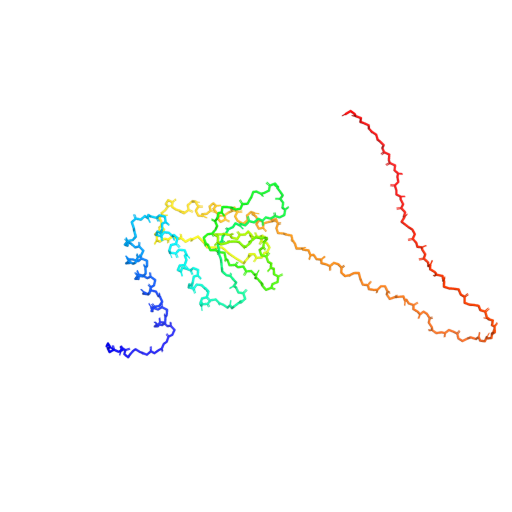0 -46.907 1.00 42.38 178 ARG A N 1
ATOM 1383 C CA . ARG A 1 178 ? 21.040 -14.557 -46.711 1.00 42.38 178 ARG A CA 1
ATOM 1384 C C . ARG A 1 178 ? 21.249 -13.466 -47.757 1.00 42.38 178 ARG A C 1
ATOM 1386 O O . ARG A 1 178 ? 21.083 -13.743 -48.939 1.00 42.38 178 ARG A O 1
ATOM 1393 N N . SER A 1 179 ? 21.669 -12.299 -47.295 1.00 39.81 179 SER A N 1
ATOM 1394 C CA . SER A 1 179 ? 22.616 -11.390 -47.955 1.00 39.81 179 SER A CA 1
ATOM 1395 C C . SER A 1 179 ? 22.976 -10.358 -46.883 1.00 39.81 179 SER A C 1
ATOM 1397 O O . SER A 1 179 ? 22.112 -9.592 -46.467 1.00 39.81 179 SER A O 1
ATOM 1399 N N . ASP A 1 180 ? 24.074 -10.567 -46.159 1.00 37.09 180 ASP A N 1
ATOM 1400 C CA . ASP A 1 180 ? 25.404 -9.989 -46.444 1.00 37.09 180 ASP A CA 1
ATOM 1401 C C . ASP A 1 180 ? 25.567 -8.681 -45.653 1.00 37.09 180 ASP A C 1
ATOM 1403 O O . ASP A 1 180 ? 24.628 -7.909 -45.540 1.00 37.09 180 ASP A O 1
ATOM 1407 N N . ALA A 1 181 ? 26.701 -8.308 -45.078 1.00 37.91 181 ALA A N 1
ATOM 1408 C CA . ALA A 1 181 ? 27.973 -8.950 -44.789 1.00 37.91 181 ALA A CA 1
ATOM 1409 C C . ALA A 1 181 ? 28.776 -7.896 -43.996 1.00 37.91 181 ALA A C 1
ATOM 1411 O O . ALA A 1 181 ? 28.774 -6.748 -44.416 1.00 37.91 181 ALA A O 1
ATOM 1412 N N . GLN A 1 182 ? 29.483 -8.329 -42.936 1.00 39.22 182 GLN A N 1
ATOM 1413 C CA . GLN A 1 182 ? 30.836 -7.880 -42.518 1.00 39.22 182 GLN A CA 1
ATOM 1414 C C . GLN A 1 182 ? 31.021 -6.383 -42.138 1.00 39.22 182 GLN A C 1
ATOM 1416 O O . GLN A 1 182 ? 30.360 -5.502 -42.649 1.00 39.22 182 GLN A O 1
ATOM 1421 N N . ALA A 1 183 ? 31.922 -5.935 -41.263 1.00 37.09 183 ALA A N 1
ATOM 1422 C CA . ALA A 1 183 ? 33.150 -6.427 -40.631 1.00 37.09 183 ALA A CA 1
ATOM 1423 C C . ALA A 1 183 ? 33.506 -5.332 -39.576 1.00 37.09 183 ALA A C 1
ATOM 1425 O O . ALA A 1 183 ? 33.241 -4.167 -39.848 1.00 37.09 183 ALA A O 1
ATOM 1426 N N . ARG A 1 184 ? 34.033 -5.565 -38.367 1.00 40.62 184 ARG A N 1
ATOM 1427 C CA . ARG A 1 184 ? 35.414 -5.943 -37.979 1.00 40.62 184 ARG A CA 1
ATOM 1428 C C . ARG A 1 184 ? 35.787 -5.110 -36.730 1.00 40.62 184 ARG A C 1
ATOM 1430 O O . ARG A 1 184 ? 35.348 -3.970 -36.639 1.00 40.62 184 ARG A O 1
ATOM 1437 N N . ALA A 1 185 ? 36.707 -5.678 -35.941 1.00 41.09 185 ALA A N 1
ATOM 1438 C CA . ALA A 1 185 ? 37.485 -5.119 -34.823 1.00 41.09 185 ALA A CA 1
ATOM 1439 C C . ALA A 1 185 ? 36.760 -4.994 -33.477 1.00 41.09 185 ALA A C 1
ATOM 1441 O O . ALA A 1 185 ? 35.933 -4.077 -33.309 1.00 41.09 185 ALA A O 1
#

Mean predicted aligned error: 13.67 Å

Solvent-accessible surface area (backbone atoms only — not comparable to full-atom values): 12065 Å² total; per-residue (Å²): 136,85,80,80,90,67,80,88,50,72,64,60,51,52,54,50,53,49,51,50,52,51,47,44,53,65,51,61,36,63,70,49,93,46,72,69,62,30,51,54,50,53,37,51,51,51,47,57,48,47,64,73,72,50,61,89,74,53,40,71,46,42,26,31,42,36,56,82,50,87,90,57,79,62,52,68,79,38,61,31,35,34,26,41,62,86,90,42,72,60,82,38,83,51,100,90,43,30,35,31,51,43,72,39,52,77,48,75,47,86,78,64,98,72,84,48,81,81,52,49,60,61,52,51,51,52,53,50,52,54,55,56,48,51,72,52,56,78,81,88,75,82,78,73,77,73,78,76,78,73,78,77,84,76,81,85,88,79,87,85,88,78,95,79,90,76,89,79,81,80,82,82,79,85,85,82,86,86,82,87,77,90,84,85,136

pLDDT: mean 79.22, std 21.25, range [32.31, 98.12]

Foldseek 3Di:
DDDDDDDDDPVVVVVVVVVVLCCCLVPVLVPDPDPVVSQLSQLVVVQVVCCVPPPPQWHKDKAWEAEPDPVQDIADIASIWTFGPPVDDFPDDDDPHTYHYLQGTPDGDDDDSDDDPVVVVVVVVSVVSSVVSNVRDDDDDPDDPDPPPPPPDDDDDDDDDDDDDDDDPDDDDDDDDDDYDDDDD